Protein AF-A0A957PR82-F1 (afdb_monomer)

Solvent-accessible surface area (backbone atoms only — not comparable to full-atom values): 10606 Å² total; per-residue (Å²): 131,91,52,70,68,59,52,45,67,73,59,61,49,96,59,47,66,63,52,51,48,51,49,52,50,48,39,50,43,54,61,44,47,61,60,50,52,48,49,46,22,65,72,35,70,72,46,24,53,40,32,35,48,57,57,73,67,59,46,64,75,43,42,62,33,31,52,48,20,36,47,42,46,52,53,51,67,75,47,59,73,90,80,46,59,69,52,53,47,26,16,61,20,48,2,31,20,50,26,27,46,50,51,40,48,45,70,36,28,28,25,57,77,38,90,20,77,56,47,45,48,92,29,64,87,41,67,66,56,32,49,52,54,50,51,53,52,49,49,57,52,46,52,52,54,42,54,52,53,50,51,50,51,48,47,42,37,75,74,69,67,45,86,68,100,66,51,78,65,55,53,50,49,36,47,52,23,20,46,54,19,18,53,52,40,35,48,53,57,48,52,51,58,58,53,56,58,65,77,79,110

Radius of gyration: 19.18 Å; Cα contacts (8 Å, |Δi|>4): 196; chains: 1; bounding box: 58×36×55 Å

pLDDT: mean 76.63, std 15.42, range [40.66, 94.75]

Sequence (201 aa):
MFNPIEYLIQNISWYEPIYNIAWVLFMTYVLILPPLAVFAFQKIAWLRSLLPPRSWEQHRRTYPHLIGAAMVIFSFRLVPYWIFNDKILHFLGGGIAIALVYEYFILNLNIREGNGMISLRAFTENRFSYLVANLFLLMFFSSFFSVFSELYEFASKYLAGYQFDSSGFDTWMDIMANMAGAFLGYLLIWLRKYAIKKTQA

Foldseek 3Di:
DDDVVVVCVVPPDPCVVVVVVVLVVVLVCLLPVLVVVLVCCVPPPVSCQQFNFDDVVLLVVLSVLSVVLSVLLVVLVVPDCVVDPPLLCLQRNLQLSLLSSLVSCCSTRVQDPDPHPRHLVVVVVPLVSSLVSSLVVSLVSLVVVLVVVVVVVVCCCPVVVDDDPADVVNSVSSSVSSSNSNSVSNVVVSCVVVVVVVVVD

Structure (mmCIF, N/CA/C/O backbone):
data_AF-A0A957PR82-F1
#
_entry.id   AF-A0A957PR82-F1
#
loop_
_atom_site.group_PDB
_atom_site.id
_atom_site.type_symbol
_atom_site.label_atom_id
_atom_site.label_alt_id
_atom_site.label_comp_id
_atom_site.label_asym_id
_atom_site.label_entity_id
_atom_site.label_seq_id
_atom_site.pdbx_PDB_ins_code
_atom_site.Cartn_x
_atom_site.Cartn_y
_atom_site.Cartn_z
_atom_site.occupancy
_atom_site.B_iso_or_equiv
_atom_site.auth_seq_id
_atom_site.auth_comp_id
_atom_site.auth_asym_id
_atom_site.auth_atom_id
_atom_site.pdbx_PDB_model_num
ATOM 1 N N . MET A 1 1 ? 38.634 -16.466 -16.299 1.00 58.03 1 MET A N 1
ATOM 2 C CA . MET A 1 1 ? 37.736 -16.704 -15.146 1.00 58.03 1 MET A CA 1
ATOM 3 C C . MET A 1 1 ? 36.593 -15.714 -15.247 1.00 58.03 1 MET A C 1
ATOM 5 O O . MET A 1 1 ? 36.861 -14.555 -15.525 1.00 58.03 1 MET A O 1
ATOM 9 N N . PHE A 1 2 ? 35.347 -16.164 -15.099 1.00 63.66 2 PHE A N 1
ATOM 10 C CA . PHE A 1 2 ? 34.184 -15.275 -15.071 1.00 63.66 2 PHE A CA 1
ATOM 11 C C . PHE A 1 2 ? 34.238 -14.432 -13.793 1.00 63.66 2 PHE A C 1
ATOM 13 O O . PHE A 1 2 ? 34.281 -14.997 -12.701 1.00 63.66 2 PHE A O 1
ATOM 20 N N . ASN A 1 3 ? 34.290 -13.106 -13.930 1.00 75.50 3 ASN A N 1
ATOM 21 C CA . ASN A 1 3 ? 34.234 -12.176 -12.808 1.00 75.50 3 ASN A CA 1
ATOM 22 C C . ASN A 1 3 ? 32.785 -11.680 -12.664 1.00 75.50 3 ASN A C 1
ATOM 24 O O . ASN A 1 3 ? 32.371 -10.799 -13.417 1.00 75.50 3 ASN A O 1
ATOM 28 N N . PRO A 1 4 ? 31.993 -12.243 -11.736 1.00 52.03 4 PRO A N 1
ATOM 29 C CA . PRO A 1 4 ? 30.575 -11.917 -11.612 1.00 52.03 4 PRO A CA 1
ATOM 30 C C . PRO A 1 4 ? 30.323 -10.443 -11.271 1.00 52.03 4 PRO A C 1
ATOM 32 O O . PRO A 1 4 ? 29.297 -9.907 -11.675 1.00 52.03 4 PRO A O 1
ATOM 35 N N . ILE A 1 5 ? 31.253 -9.775 -10.576 1.00 58.31 5 ILE A N 1
ATOM 36 C CA . ILE A 1 5 ? 31.131 -8.353 -10.217 1.00 58.31 5 ILE A CA 1
ATOM 37 C C . ILE A 1 5 ? 31.328 -7.473 -11.450 1.00 58.31 5 ILE A C 1
ATOM 39 O O . ILE A 1 5 ? 30.558 -6.551 -11.688 1.00 58.31 5 ILE A O 1
ATOM 43 N N . GLU A 1 6 ? 32.335 -7.779 -12.260 1.00 65.62 6 GLU A N 1
ATOM 44 C CA . GLU A 1 6 ? 32.614 -7.050 -13.497 1.00 65.62 6 GLU A CA 1
ATOM 45 C C . GLU A 1 6 ? 31.542 -7.306 -14.560 1.00 65.62 6 GLU A C 1
ATOM 47 O O . GLU A 1 6 ? 31.106 -6.373 -15.226 1.00 65.62 6 GLU A O 1
ATOM 52 N N . TYR A 1 7 ? 31.032 -8.538 -14.648 1.00 58.88 7 TYR A N 1
ATOM 53 C CA . TYR A 1 7 ? 29.888 -8.868 -15.492 1.00 58.88 7 TYR A CA 1
ATOM 54 C C . TYR A 1 7 ? 28.620 -8.126 -15.051 1.00 58.88 7 TYR A C 1
ATOM 56 O O . TYR A 1 7 ? 27.916 -7.596 -15.905 1.00 58.88 7 TYR A O 1
ATOM 64 N N . LEU A 1 8 ? 28.347 -8.030 -13.743 1.00 52.88 8 LEU A N 1
ATOM 65 C CA . LEU A 1 8 ? 27.275 -7.182 -13.212 1.00 52.88 8 LEU A CA 1
ATOM 66 C C . LEU A 1 8 ? 27.491 -5.726 -13.638 1.00 52.88 8 LEU A C 1
ATOM 68 O O . LEU A 1 8 ? 26.638 -5.175 -14.312 1.00 52.88 8 LEU A O 1
ATOM 72 N N . ILE A 1 9 ? 28.648 -5.129 -13.352 1.00 58.06 9 ILE A N 1
ATOM 73 C CA . ILE A 1 9 ? 28.934 -3.720 -13.683 1.00 58.06 9 ILE A CA 1
ATOM 74 C C . ILE A 1 9 ? 28.801 -3.432 -15.188 1.00 58.06 9 ILE A C 1
ATOM 76 O O . ILE A 1 9 ? 28.297 -2.382 -15.567 1.00 58.06 9 ILE A O 1
ATOM 80 N N . GLN A 1 10 ? 29.223 -4.357 -16.053 1.00 57.91 10 GLN A N 1
ATOM 81 C CA . GLN A 1 10 ? 29.168 -4.185 -17.509 1.00 57.91 10 GLN A CA 1
ATOM 82 C C . GLN A 1 10 ? 27.781 -4.457 -18.115 1.00 57.91 10 GLN A C 1
ATOM 84 O O . GLN A 1 10 ? 27.505 -3.982 -19.216 1.00 57.91 10 GLN A O 1
ATOM 89 N N . ASN A 1 11 ? 26.920 -5.218 -17.429 1.00 52.34 11 ASN A N 1
ATOM 90 C CA . ASN A 1 11 ? 25.594 -5.608 -17.922 1.00 52.34 11 ASN A CA 1
ATOM 91 C C . ASN A 1 11 ? 24.437 -4.992 -17.132 1.00 52.34 11 ASN A C 1
ATOM 93 O O . ASN A 1 11 ? 23.283 -5.232 -17.498 1.00 52.34 11 ASN A O 1
ATOM 97 N N . ILE A 1 12 ? 24.685 -4.180 -16.094 1.00 53.25 12 ILE A N 1
ATOM 98 C CA . ILE A 1 12 ? 23.627 -3.295 -15.619 1.00 53.25 12 ILE A CA 1
ATOM 99 C C . ILE A 1 12 ? 23.411 -2.266 -16.742 1.00 53.25 12 ILE A C 1
ATOM 101 O O . ILE A 1 12 ? 24.244 -1.416 -17.035 1.00 53.25 12 ILE A O 1
ATOM 105 N N . SER A 1 13 ? 22.334 -2.492 -17.494 1.00 45.03 13 SER A N 1
ATOM 106 C CA . SER A 1 13 ? 22.055 -1.893 -18.800 1.00 45.03 13 SER A CA 1
ATOM 107 C C . SER A 1 13 ? 22.174 -0.367 -18.806 1.00 45.03 13 SER A C 1
ATOM 109 O O . SER A 1 13 ? 21.813 0.281 -17.836 1.00 45.03 13 SER A O 1
ATOM 111 N N . TRP A 1 14 ? 22.516 0.231 -19.946 1.00 42.56 14 TRP A N 1
ATOM 112 C CA . TRP A 1 14 ? 22.567 1.687 -20.166 1.00 42.56 14 TRP A CA 1
ATOM 113 C C . TRP A 1 14 ? 21.217 2.426 -19.952 1.00 42.56 14 TRP A C 1
ATOM 115 O O . TRP A 1 14 ? 21.159 3.650 -20.041 1.00 42.56 14 TRP A O 1
ATOM 125 N N . TYR A 1 15 ? 20.142 1.702 -19.611 1.00 44.19 15 TYR A N 1
ATOM 126 C CA . TYR A 1 15 ? 18.895 2.227 -19.037 1.00 44.19 15 TYR A CA 1
ATOM 127 C C . TYR A 1 15 ? 18.990 2.546 -17.528 1.00 44.19 15 TYR A C 1
ATOM 129 O O . TYR A 1 15 ? 18.046 3.101 -16.960 1.00 44.19 15 TYR A O 1
ATOM 137 N N . GLU A 1 16 ? 20.122 2.241 -16.881 1.00 50.41 16 GLU A N 1
ATOM 138 C CA . GLU A 1 16 ? 20.403 2.413 -15.452 1.00 50.41 16 GLU A CA 1
ATOM 139 C C . GLU A 1 16 ? 19.986 3.774 -14.895 1.00 50.41 16 GLU A C 1
ATOM 141 O O . GLU A 1 16 ? 19.273 3.788 -13.897 1.00 50.41 16 GLU A O 1
ATOM 146 N N . PRO A 1 17 ? 20.365 4.930 -15.475 1.00 52.50 17 PRO A N 1
ATOM 147 C CA . PRO A 1 17 ? 20.088 6.208 -14.827 1.00 52.50 17 PRO A CA 1
ATOM 148 C C . PRO A 1 17 ? 18.589 6.510 -14.774 1.00 52.50 17 PRO A C 1
ATOM 150 O O . PRO A 1 17 ? 18.083 6.917 -13.731 1.00 52.50 17 PRO A O 1
ATOM 153 N N . ILE A 1 18 ? 17.866 6.258 -15.870 1.00 54.31 18 ILE A N 1
ATOM 154 C CA . ILE A 1 18 ? 16.423 6.515 -15.972 1.00 54.31 18 ILE A CA 1
ATOM 155 C C . ILE A 1 18 ? 15.652 5.543 -15.078 1.00 54.31 18 ILE A C 1
ATOM 157 O O . ILE A 1 18 ? 14.783 5.978 -14.325 1.00 54.31 18 ILE A O 1
ATOM 161 N N . TYR A 1 19 ? 16.017 4.258 -15.079 1.00 54.69 19 TYR A N 1
ATOM 162 C CA . TYR A 1 19 ? 15.427 3.277 -14.167 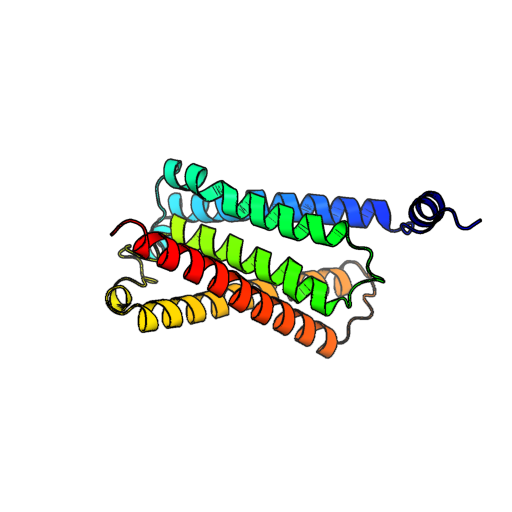1.00 54.69 19 TYR A CA 1
ATOM 163 C C . TYR A 1 19 ? 15.716 3.619 -12.702 1.00 54.69 19 TYR A C 1
ATOM 165 O O . TYR A 1 19 ? 14.825 3.549 -11.859 1.00 54.69 19 TYR A O 1
ATOM 173 N N . ASN A 1 20 ? 16.936 4.047 -12.377 1.00 62.91 20 ASN A N 1
ATOM 174 C CA . ASN A 1 20 ? 17.322 4.413 -11.017 1.00 62.91 20 ASN A CA 1
ATOM 175 C C . ASN A 1 20 ? 16.564 5.652 -10.532 1.00 62.91 20 ASN A C 1
ATOM 177 O O . ASN A 1 20 ? 16.113 5.671 -9.387 1.00 62.91 20 ASN A O 1
ATOM 181 N N . ILE A 1 21 ? 16.383 6.651 -11.399 1.00 63.78 21 ILE A N 1
ATOM 182 C CA . ILE A 1 21 ? 15.573 7.840 -11.119 1.00 63.78 21 ILE A CA 1
ATOM 183 C C . ILE A 1 21 ? 14.103 7.452 -10.949 1.00 63.78 21 ILE A C 1
ATOM 185 O O . ILE A 1 21 ? 13.498 7.848 -9.957 1.00 63.78 21 ILE A O 1
ATOM 189 N N . ALA A 1 22 ? 13.537 6.641 -11.846 1.00 62.75 22 ALA A N 1
ATOM 190 C CA . ALA A 1 22 ? 12.159 6.164 -11.741 1.00 62.75 22 ALA A CA 1
ATOM 191 C C . ALA A 1 22 ? 11.919 5.404 -10.427 1.00 62.75 22 ALA A C 1
ATOM 193 O O . ALA A 1 22 ? 10.925 5.650 -9.748 1.00 62.75 22 ALA A O 1
ATOM 194 N N . TRP A 1 23 ? 12.864 4.563 -9.999 1.00 66.88 23 TRP A N 1
ATOM 195 C CA . TRP A 1 23 ? 12.786 3.851 -8.722 1.00 66.88 23 TRP A CA 1
ATOM 196 C C . TRP A 1 23 ? 12.920 4.763 -7.505 1.00 66.88 23 TRP A C 1
ATOM 198 O O . TRP A 1 23 ? 12.197 4.576 -6.526 1.00 66.88 23 TRP A O 1
ATOM 208 N N . VAL A 1 24 ? 13.824 5.748 -7.540 1.00 69.56 24 VAL A N 1
ATOM 209 C CA . VAL A 1 24 ? 13.924 6.761 -6.478 1.00 69.56 24 VAL A CA 1
ATOM 210 C C . VAL A 1 24 ? 12.615 7.531 -6.379 1.00 69.56 24 VAL A C 1
ATOM 212 O O . VAL A 1 24 ? 12.062 7.629 -5.288 1.00 69.56 24 VAL A O 1
ATOM 215 N N . LEU A 1 25 ? 12.072 7.983 -7.510 1.00 71.38 25 LEU A N 1
ATOM 216 C CA . LEU A 1 25 ? 10.768 8.631 -7.565 1.00 71.38 25 LEU A CA 1
ATOM 217 C C . LEU A 1 25 ? 9.680 7.720 -6.997 1.00 71.38 25 LEU A C 1
ATOM 219 O O . LEU A 1 25 ? 8.899 8.175 -6.172 1.00 71.38 25 LEU A O 1
ATOM 223 N N . PHE A 1 26 ? 9.653 6.436 -7.355 1.00 70.56 26 PHE A N 1
ATOM 224 C CA . PHE A 1 26 ? 8.662 5.484 -6.855 1.00 70.56 26 PHE A CA 1
ATOM 225 C C . PHE A 1 26 ? 8.750 5.291 -5.333 1.00 70.56 26 PHE A C 1
ATOM 227 O O . PHE A 1 26 ? 7.735 5.357 -4.639 1.00 70.56 26 PHE A O 1
ATOM 234 N N . MET A 1 27 ? 9.959 5.138 -4.782 1.00 77.31 27 MET A N 1
ATOM 235 C CA . MET A 1 27 ? 10.175 5.084 -3.331 1.00 77.31 27 MET A CA 1
ATOM 236 C C . MET A 1 27 ? 9.734 6.382 -2.651 1.00 77.31 27 MET A C 1
ATOM 238 O O . MET A 1 27 ? 9.024 6.351 -1.646 1.00 77.31 27 MET A O 1
ATOM 242 N N . THR A 1 28 ? 10.105 7.530 -3.216 1.00 79.56 28 THR A N 1
ATOM 243 C CA . THR A 1 28 ? 9.676 8.846 -2.741 1.00 79.56 28 THR A CA 1
ATOM 244 C C . THR A 1 28 ? 8.151 8.966 -2.766 1.00 79.56 28 THR A C 1
ATOM 246 O O . THR A 1 28 ? 7.559 9.398 -1.779 1.00 79.56 28 THR A O 1
ATOM 249 N N . TYR A 1 29 ? 7.490 8.512 -3.831 1.00 81.69 29 TYR A N 1
ATOM 250 C CA . TYR A 1 29 ? 6.035 8.505 -3.943 1.00 81.69 29 TYR A CA 1
ATOM 251 C C . TYR A 1 29 ? 5.385 7.624 -2.874 1.00 81.69 29 TYR A C 1
ATOM 253 O O . TYR A 1 29 ? 4.469 8.085 -2.198 1.00 81.69 29 TYR A O 1
ATOM 261 N N . VAL A 1 30 ? 5.881 6.406 -2.645 1.00 84.38 30 VAL A N 1
ATOM 262 C CA . VAL A 1 30 ? 5.362 5.505 -1.597 1.00 84.38 30 VAL A CA 1
ATOM 263 C C . VAL A 1 30 ? 5.527 6.097 -0.194 1.00 84.38 30 VAL A C 1
ATOM 265 O O . VAL A 1 30 ? 4.671 5.901 0.668 1.00 84.38 30 VAL A O 1
ATOM 268 N N . LEU A 1 31 ? 6.592 6.863 0.043 1.00 90.00 31 LEU A N 1
ATOM 269 C CA . LEU A 1 31 ? 6.858 7.497 1.335 1.00 90.00 31 LEU A CA 1
ATOM 270 C C . LEU A 1 31 ? 6.094 8.813 1.548 1.00 90.00 31 LEU A C 1
ATOM 272 O O . LEU A 1 31 ? 5.857 9.191 2.699 1.00 90.00 31 LEU A O 1
ATOM 276 N N . ILE A 1 32 ? 5.716 9.517 0.477 1.00 89.62 32 ILE A N 1
ATOM 277 C CA . ILE A 1 32 ? 5.139 10.870 0.542 1.00 89.62 32 ILE A CA 1
ATOM 278 C C . ILE A 1 32 ? 3.640 10.890 0.226 1.00 89.62 32 ILE A C 1
ATOM 280 O O . ILE A 1 32 ? 2.887 11.575 0.923 1.00 89.62 32 ILE A O 1
ATOM 284 N N . LEU A 1 33 ? 3.172 10.142 -0.778 1.00 89.19 33 LEU A N 1
ATOM 285 C CA . LEU A 1 33 ? 1.767 10.186 -1.198 1.00 89.19 33 LEU A CA 1
ATOM 286 C C . LEU A 1 33 ? 0.801 9.691 -0.123 1.00 89.19 33 LEU A C 1
ATOM 288 O O . LEU A 1 33 ? -0.186 10.389 0.109 1.00 89.19 33 LEU A O 1
ATOM 292 N N . PRO A 1 34 ? 1.031 8.562 0.578 1.00 91.50 34 PRO A N 1
ATOM 293 C CA . PRO A 1 34 ? 0.086 8.122 1.598 1.00 91.50 34 PRO A CA 1
ATOM 294 C C . PRO A 1 34 ? -0.072 9.133 2.749 1.00 91.50 34 PRO A C 1
ATOM 296 O O . PRO A 1 34 ? -1.212 9.444 3.100 1.00 91.50 34 PRO A O 1
ATOM 299 N N . PRO A 1 35 ? 1.002 9.738 3.301 1.00 92.62 35 PRO A N 1
ATOM 300 C CA . PRO A 1 35 ? 0.867 10.838 4.253 1.00 92.62 35 PRO A CA 1
ATOM 301 C C . PRO A 1 35 ? 0.136 12.058 3.687 1.00 92.62 35 PRO A C 1
ATOM 303 O O . PRO A 1 35 ? -0.715 12.615 4.379 1.00 92.62 35 PRO A O 1
ATOM 306 N N . LEU A 1 36 ? 0.426 12.470 2.446 1.00 92.31 36 LEU A N 1
ATOM 307 C CA . LEU A 1 36 ? -0.272 13.589 1.801 1.00 92.31 36 LEU A CA 1
ATOM 308 C C . LEU A 1 36 ? -1.763 13.305 1.627 1.00 92.31 36 LEU A C 1
ATOM 310 O O . LEU A 1 36 ? -2.587 14.179 1.895 1.00 92.31 36 LEU A O 1
ATOM 314 N N . ALA A 1 37 ? -2.116 12.081 1.237 1.00 91.06 37 ALA A N 1
ATOM 315 C CA . ALA A 1 37 ? -3.500 11.653 1.138 1.00 91.06 37 ALA A CA 1
ATOM 316 C C . ALA A 1 37 ? -4.185 11.805 2.497 1.00 91.06 37 ALA A C 1
ATOM 318 O O . ALA A 1 37 ? -5.213 12.471 2.588 1.00 91.06 37 ALA A O 1
ATOM 319 N N . VAL A 1 38 ? -3.595 11.300 3.585 1.00 92.06 38 VAL A N 1
ATOM 320 C CA . VAL A 1 38 ? -4.239 11.457 4.894 1.00 92.06 38 VAL A CA 1
ATOM 321 C C . VAL A 1 38 ? -4.261 12.909 5.379 1.00 92.06 38 VAL A C 1
ATOM 323 O O . VAL A 1 38 ? -5.239 13.334 5.994 1.00 92.06 38 VAL A O 1
ATOM 326 N N . PHE A 1 39 ? -3.255 13.715 5.045 1.00 93.06 39 PHE A N 1
ATOM 327 C CA . PHE A 1 39 ? -3.311 15.156 5.275 1.00 93.06 39 PHE A CA 1
ATOM 328 C C . PHE A 1 39 ? -4.494 15.808 4.536 1.00 93.06 39 PHE A C 1
ATOM 330 O O . PHE A 1 39 ? -5.192 16.642 5.113 1.00 93.06 39 PHE A O 1
ATOM 337 N N . ALA A 1 40 ? -4.791 15.389 3.302 1.00 92.69 40 ALA A N 1
ATOM 338 C CA . ALA A 1 40 ? -5.975 15.842 2.576 1.00 92.69 40 ALA A CA 1
ATOM 339 C C . ALA A 1 40 ? -7.272 15.448 3.307 1.00 92.69 40 ALA A C 1
ATOM 341 O O . ALA A 1 40 ? -8.124 16.309 3.528 1.00 92.69 40 ALA A O 1
ATOM 342 N N . PHE A 1 41 ? -7.384 14.205 3.797 1.00 92.38 41 PHE A N 1
ATOM 343 C CA . PHE A 1 41 ? -8.499 13.773 4.661 1.00 92.38 41 PHE A CA 1
ATOM 344 C C . PHE A 1 41 ? -8.600 14.596 5.956 1.00 92.38 41 PHE A C 1
ATOM 346 O O . PHE A 1 41 ? -9.695 14.839 6.463 1.00 92.38 41 PHE A O 1
ATOM 353 N N . GLN A 1 42 ? -7.476 15.076 6.496 1.00 90.94 42 GLN A N 1
ATOM 354 C CA . GLN A 1 42 ? -7.481 15.972 7.652 1.00 90.94 42 GLN A CA 1
ATOM 355 C C . GLN A 1 42 ? -7.961 17.374 7.299 1.00 90.94 42 GLN A C 1
ATOM 357 O O . GLN A 1 42 ? -8.653 17.976 8.112 1.00 90.94 42 GLN A O 1
ATOM 362 N N . LYS A 1 43 ? -7.612 17.934 6.143 1.00 93.31 43 LYS A N 1
ATOM 363 C CA . LYS A 1 43 ? -7.934 19.335 5.817 1.00 93.31 43 LYS A CA 1
ATOM 364 C C . LYS A 1 43 ? -9.293 19.521 5.157 1.00 93.31 43 LYS A C 1
ATOM 366 O O . LYS A 1 43 ? -9.909 20.567 5.339 1.00 93.31 43 LYS A O 1
ATOM 371 N N . ILE A 1 44 ? -9.775 18.517 4.441 1.00 94.62 44 ILE A N 1
ATOM 372 C CA . ILE A 1 44 ? -10.970 18.621 3.612 1.00 94.62 44 ILE A CA 1
ATOM 373 C C . ILE A 1 44 ? -12.154 17.981 4.345 1.00 94.62 44 ILE A C 1
ATOM 375 O O . ILE A 1 44 ? -12.170 16.779 4.598 1.00 94.62 44 ILE A O 1
ATOM 379 N N . ALA A 1 45 ? -13.162 18.789 4.688 1.00 89.94 45 ALA A N 1
ATOM 380 C CA . ALA A 1 45 ? -14.269 18.372 5.554 1.00 89.94 45 ALA A CA 1
ATOM 381 C C . ALA A 1 45 ? -15.081 17.185 5.003 1.00 89.94 45 ALA A C 1
ATOM 383 O O . ALA A 1 45 ? -15.404 16.272 5.760 1.00 89.94 45 ALA A O 1
ATOM 384 N N . TRP A 1 46 ? -15.367 17.164 3.697 1.00 92.06 46 TRP A N 1
ATOM 385 C CA . TRP A 1 46 ? -16.116 16.067 3.071 1.00 92.06 46 TRP A CA 1
ATOM 386 C C . TRP A 1 46 ? -15.302 14.766 2.994 1.00 92.06 46 TRP A C 1
ATOM 388 O O . TRP A 1 46 ? -15.849 13.685 3.163 1.00 92.06 46 TRP A O 1
ATOM 398 N N . LEU A 1 47 ? -13.980 14.844 2.808 1.00 90.06 47 LEU A N 1
ATOM 399 C CA . LEU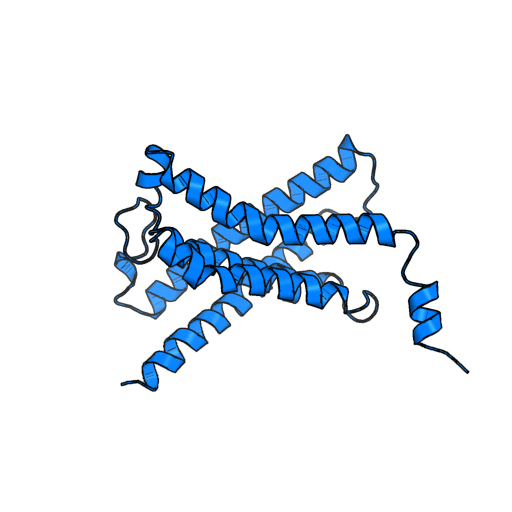 A 1 47 ? -13.120 13.660 2.892 1.00 90.06 47 LEU A CA 1
ATOM 400 C C . LEU A 1 47 ? -13.100 13.118 4.323 1.00 90.06 47 LEU A C 1
ATOM 402 O O . LEU A 1 47 ? -13.231 11.915 4.540 1.00 90.06 47 LEU A O 1
ATOM 406 N N . ARG A 1 48 ? -13.015 14.015 5.310 1.00 89.06 48 ARG A N 1
ATOM 407 C CA . ARG A 1 48 ? -13.033 13.661 6.732 1.00 89.06 48 ARG A CA 1
ATOM 408 C C . ARG A 1 48 ? -14.308 12.918 7.146 1.00 89.06 48 ARG A C 1
ATOM 410 O O . ARG A 1 48 ? -14.233 12.055 8.016 1.00 89.06 48 ARG A O 1
ATOM 417 N N . SER A 1 49 ? -15.463 13.246 6.560 1.00 88.19 49 SER A N 1
ATOM 418 C CA . SER A 1 49 ? -16.720 12.539 6.843 1.00 88.19 49 SER A CA 1
ATOM 419 C C . SER A 1 49 ? -16.784 11.156 6.189 1.00 88.19 49 SER A C 1
ATOM 421 O O . SER A 1 49 ? -17.396 10.248 6.749 1.00 88.19 49 SER A O 1
ATOM 423 N N . LEU A 1 50 ? -16.121 10.960 5.045 1.00 88.75 50 LEU A N 1
ATOM 424 C CA . LEU A 1 50 ? -15.998 9.642 4.417 1.00 88.75 50 LEU A CA 1
ATOM 425 C C . LEU A 1 50 ? -15.098 8.716 5.238 1.00 88.75 50 LEU A C 1
ATOM 427 O O . LEU A 1 50 ? -15.487 7.590 5.553 1.00 88.75 50 LEU A O 1
ATOM 431 N N . LEU A 1 51 ? -13.908 9.204 5.590 1.00 90.31 51 LEU A N 1
ATOM 432 C CA . LEU A 1 51 ? -12.866 8.450 6.278 1.00 90.31 51 LEU A CA 1
ATOM 433 C C . LEU A 1 51 ? -12.163 9.350 7.307 1.00 90.31 51 LEU A C 1
ATOM 435 O O . LEU A 1 51 ? -11.257 10.110 6.950 1.00 90.31 51 LEU A O 1
ATOM 439 N N . PRO A 1 52 ? -12.570 9.298 8.586 1.00 90.12 52 PRO A N 1
ATOM 440 C CA . PRO A 1 52 ? -12.017 10.170 9.609 1.00 90.12 52 PRO A CA 1
ATOM 441 C C . PRO A 1 52 ? -10.550 9.809 9.895 1.00 90.12 52 PRO A C 1
ATOM 443 O O . PRO A 1 52 ? -10.263 8.703 10.357 1.00 90.12 52 PRO A O 1
ATOM 446 N N . PRO A 1 53 ? -9.602 10.731 9.673 1.00 93.00 53 PRO A N 1
ATOM 447 C CA . PRO A 1 53 ? -8.191 10.484 9.909 1.00 93.00 53 PRO A CA 1
ATOM 448 C C . PRO A 1 53 ? -7.862 10.500 11.406 1.00 93.00 53 PRO A C 1
ATOM 450 O O . PRO A 1 53 ? -8.493 11.200 12.201 1.00 93.00 53 PRO A O 1
ATOM 453 N N . ARG A 1 54 ? -6.826 9.756 11.793 1.00 91.94 54 ARG A N 1
ATOM 454 C CA . ARG A 1 54 ? -6.233 9.795 13.132 1.00 91.94 54 ARG A CA 1
ATOM 455 C C . ARG A 1 54 ? -5.237 10.953 13.261 1.00 91.94 54 ARG A C 1
ATOM 457 O O . ARG A 1 54 ? -4.925 11.664 12.304 1.00 91.94 54 ARG A O 1
ATOM 464 N N . SER A 1 55 ? -4.770 11.174 14.490 1.00 90.75 55 SER A N 1
ATOM 465 C CA . SER A 1 55 ? -3.812 12.231 14.816 1.00 90.75 55 SER A CA 1
ATOM 466 C C . SER A 1 55 ? -2.464 12.011 14.128 1.00 90.75 55 SER A C 1
ATOM 468 O O . SER A 1 55 ? -2.052 10.880 13.872 1.00 90.75 55 SER A O 1
ATOM 470 N N . TRP A 1 56 ? -1.722 13.096 13.892 1.00 88.75 56 TRP A N 1
ATOM 471 C CA . TRP A 1 56 ? -0.387 13.032 13.278 1.00 88.75 56 TRP A CA 1
ATOM 472 C C . TRP A 1 56 ? 0.638 12.234 14.099 1.00 88.75 56 TRP A C 1
ATOM 474 O O . TRP A 1 56 ? 1.631 11.735 13.573 1.00 88.75 56 TRP A O 1
ATOM 484 N N . GLU A 1 57 ? 0.386 12.050 15.393 1.00 91.00 57 GLU A N 1
ATOM 485 C CA . GLU A 1 57 ? 1.174 11.146 16.224 1.00 91.00 57 GLU A CA 1
ATOM 486 C C . GLU A 1 57 ? 1.003 9.682 15.790 1.00 91.00 57 GLU A C 1
ATOM 488 O O . GLU A 1 57 ? 1.989 8.959 15.634 1.00 91.00 57 GLU A O 1
ATOM 493 N N . GLN A 1 58 ? -0.234 9.258 15.509 1.00 89.38 58 GLN A N 1
ATOM 494 C CA . GLN A 1 58 ? -0.515 7.921 14.985 1.00 89.38 58 GLN A CA 1
ATOM 495 C C . GLN A 1 58 ? 0.138 7.708 13.614 1.00 89.38 58 GLN A C 1
ATOM 497 O O . GLN A 1 58 ? 0.676 6.630 13.347 1.00 89.38 58 GLN A O 1
ATOM 502 N N . HIS A 1 59 ? 0.175 8.750 12.781 1.00 88.44 59 HIS A N 1
ATOM 503 C CA . HIS A 1 59 ? 0.884 8.723 11.502 1.00 88.44 59 HIS A CA 1
ATOM 504 C 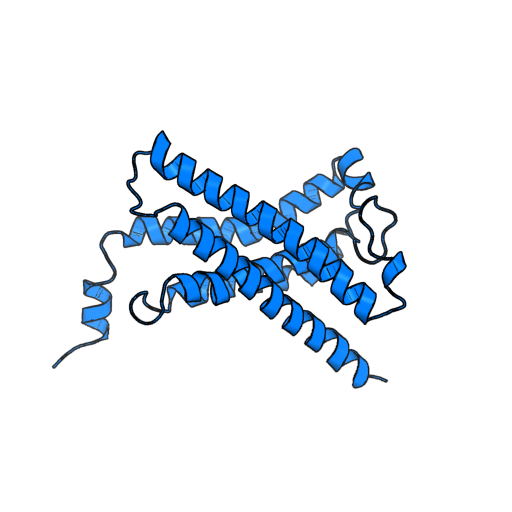C . HIS A 1 59 ? 2.359 8.387 11.661 1.00 88.44 59 HIS A C 1
ATOM 506 O O . HIS A 1 59 ? 2.865 7.503 10.973 1.00 88.44 59 HIS A O 1
ATOM 512 N N . ARG A 1 60 ? 3.049 9.042 12.598 1.00 90.31 60 ARG A N 1
ATOM 513 C CA . ARG A 1 60 ? 4.469 8.769 12.865 1.00 90.31 60 ARG A CA 1
ATOM 514 C C . ARG A 1 60 ? 4.688 7.339 13.354 1.00 90.31 60 ARG A C 1
ATOM 516 O O . ARG A 1 60 ? 5.606 6.675 12.887 1.00 90.31 60 ARG A O 1
ATOM 523 N N . ARG A 1 61 ? 3.815 6.838 14.236 1.00 93.25 61 ARG A N 1
ATOM 524 C CA . ARG A 1 61 ? 3.894 5.464 14.773 1.00 93.25 61 ARG A CA 1
ATOM 525 C C . ARG A 1 61 ? 3.687 4.388 13.706 1.00 93.25 61 ARG A C 1
ATOM 527 O O . ARG A 1 61 ? 4.210 3.287 13.831 1.00 93.25 61 ARG A O 1
ATOM 534 N N . THR A 1 62 ? 2.915 4.693 12.670 1.00 93.44 62 THR A N 1
ATOM 535 C CA . THR A 1 62 ? 2.560 3.746 11.601 1.00 93.44 62 THR A CA 1
ATOM 536 C C . THR A 1 62 ? 3.400 3.919 10.337 1.00 93.44 62 THR A C 1
ATOM 538 O O . THR A 1 62 ? 3.417 3.009 9.509 1.00 93.44 62 THR A O 1
ATOM 541 N N . TYR A 1 63 ? 4.164 5.009 10.226 1.00 93.06 63 TYR A N 1
ATOM 542 C CA . TYR A 1 63 ? 5.104 5.290 9.138 1.00 93.06 63 TYR A CA 1
ATOM 543 C C . TYR A 1 63 ? 6.077 4.142 8.799 1.00 93.06 63 TYR A C 1
ATOM 545 O O . TYR A 1 63 ? 6.351 3.954 7.613 1.00 93.06 63 TYR A O 1
ATOM 553 N N . PRO A 1 64 ? 6.542 3.306 9.755 1.00 94.75 64 PRO A N 1
ATOM 554 C CA . PRO A 1 64 ? 7.364 2.139 9.431 1.00 94.75 64 PRO A CA 1
ATOM 555 C C . PRO A 1 64 ? 6.745 1.170 8.413 1.00 94.75 64 PRO A C 1
ATOM 557 O O . PRO A 1 64 ? 7.491 0.474 7.734 1.00 94.75 64 PRO A O 1
ATOM 560 N N . HIS A 1 65 ? 5.416 1.137 8.248 1.00 93.12 65 HIS A N 1
ATOM 561 C CA . HIS A 1 65 ? 4.778 0.346 7.185 1.00 93.12 65 HIS A CA 1
ATOM 562 C C . HIS A 1 65 ? 5.139 0.876 5.791 1.00 93.12 65 HIS A C 1
ATOM 564 O O . HIS A 1 65 ? 5.396 0.084 4.891 1.00 93.12 65 HIS A O 1
ATOM 570 N N . LEU A 1 66 ? 5.225 2.200 5.620 1.00 94.12 66 LEU A N 1
ATOM 571 C CA . LEU A 1 66 ? 5.626 2.828 4.358 1.00 94.12 66 LEU A CA 1
ATOM 572 C C . LEU A 1 66 ? 7.117 2.639 4.086 1.00 94.12 66 LEU A C 1
ATOM 574 O O . LEU A 1 66 ? 7.503 2.365 2.954 1.00 94.12 66 LEU A O 1
ATOM 578 N N . ILE A 1 67 ? 7.947 2.716 5.132 1.00 92.88 67 ILE A N 1
ATOM 579 C CA . ILE A 1 67 ? 9.371 2.375 5.023 1.00 92.88 67 ILE A CA 1
ATOM 580 C C . ILE A 1 67 ? 9.520 0.905 4.614 1.00 92.88 67 ILE A C 1
ATOM 582 O O . ILE A 1 67 ? 10.289 0.598 3.710 1.00 92.88 67 ILE A O 1
ATOM 586 N N . GLY A 1 68 ? 8.753 0.001 5.230 1.00 90.44 68 GLY A N 1
ATOM 587 C CA . GLY A 1 68 ? 8.710 -1.408 4.849 1.00 90.44 68 GLY A CA 1
ATOM 588 C C . GLY A 1 68 ? 8.296 -1.602 3.392 1.00 90.44 68 GLY A C 1
ATOM 589 O O . GLY A 1 68 ? 8.961 -2.341 2.677 1.00 90.44 68 GLY A O 1
ATOM 590 N N . ALA A 1 69 ? 7.260 -0.898 2.927 1.00 90.19 69 ALA A N 1
ATOM 591 C CA . ALA A 1 69 ? 6.826 -0.950 1.533 1.00 90.19 69 ALA A CA 1
ATOM 592 C C . ALA A 1 69 ? 7.941 -0.491 0.581 1.00 90.19 69 ALA A C 1
ATOM 594 O O . ALA A 1 69 ? 8.261 -1.196 -0.372 1.00 90.19 69 ALA A O 1
ATOM 595 N N . ALA A 1 70 ? 8.588 0.640 0.880 1.00 87.31 70 ALA A N 1
ATOM 596 C CA . ALA A 1 70 ? 9.712 1.150 0.099 1.00 87.31 70 ALA A CA 1
ATOM 597 C C . ALA A 1 70 ? 10.913 0.187 0.103 1.00 87.31 70 ALA A C 1
ATOM 599 O O . ALA A 1 70 ? 11.532 -0.015 -0.936 1.00 87.31 70 ALA A O 1
ATOM 600 N N . MET A 1 71 ? 11.219 -0.448 1.240 1.00 85.88 71 MET A N 1
ATOM 601 C CA . MET A 1 71 ? 12.286 -1.448 1.338 1.00 85.88 71 MET A CA 1
ATOM 602 C C . MET A 1 71 ? 11.971 -2.718 0.551 1.00 85.88 71 MET A C 1
ATOM 604 O O . MET A 1 71 ? 12.861 -3.242 -0.108 1.00 85.88 71 MET A O 1
ATOM 608 N N . VAL A 1 72 ? 10.728 -3.204 0.596 1.00 84.19 72 VAL A N 1
ATOM 609 C CA . VAL A 1 72 ? 10.278 -4.351 -0.205 1.00 84.19 72 VAL A CA 1
ATOM 610 C C . VAL A 1 72 ? 10.494 -4.037 -1.682 1.00 84.19 72 VAL A C 1
ATOM 612 O O . VAL A 1 72 ? 11.244 -4.744 -2.345 1.00 84.19 72 VAL A O 1
ATOM 615 N N . ILE A 1 73 ? 9.958 -2.913 -2.156 1.00 77.25 73 ILE A N 1
ATOM 616 C CA . ILE A 1 73 ? 10.152 -2.408 -3.522 1.00 77.25 73 ILE A CA 1
ATOM 617 C C . ILE A 1 73 ? 11.645 -2.343 -3.882 1.00 77.25 73 ILE A C 1
ATOM 619 O O . ILE A 1 73 ? 12.066 -2.885 -4.902 1.00 77.25 73 ILE A O 1
ATOM 623 N N . PHE A 1 74 ? 12.465 -1.735 -3.024 1.00 74.94 74 PHE A N 1
ATOM 624 C CA . PHE A 1 74 ? 13.901 -1.601 -3.255 1.00 74.94 74 PHE A CA 1
ATOM 625 C C . PHE A 1 74 ? 14.633 -2.94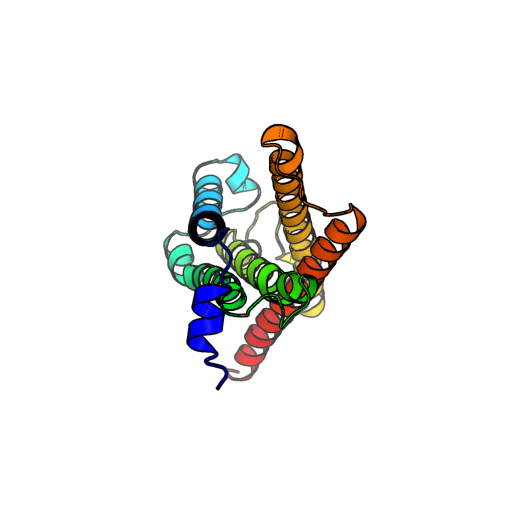8 -3.287 1.00 74.94 74 PHE A C 1
ATOM 627 O O . PHE A 1 74 ? 15.521 -3.149 -4.110 1.00 74.94 74 PHE A O 1
ATOM 634 N N . SER A 1 75 ? 14.267 -3.891 -2.420 1.00 72.62 75 SER A N 1
ATOM 635 C CA . SER A 1 75 ? 14.921 -5.199 -2.343 1.00 72.62 75 SER A CA 1
ATOM 636 C C . SER A 1 75 ? 14.774 -5.996 -3.638 1.00 72.62 75 SER A C 1
ATOM 638 O O . SER A 1 75 ? 15.714 -6.676 -4.038 1.00 72.62 75 SER A O 1
ATOM 640 N N . PHE A 1 76 ? 13.661 -5.829 -4.356 1.00 67.50 76 PHE A N 1
ATOM 641 C CA . PHE A 1 76 ? 13.444 -6.475 -5.649 1.00 67.50 76 PHE A CA 1
ATOM 642 C C . PHE A 1 76 ? 14.255 -5.861 -6.792 1.00 67.50 76 PHE A C 1
ATOM 644 O O . PHE A 1 76 ? 14.529 -6.556 -7.761 1.00 67.50 76 PHE A O 1
ATOM 651 N N . ARG A 1 77 ? 14.754 -4.626 -6.649 1.00 62.72 77 ARG A N 1
ATOM 652 C CA . ARG A 1 77 ? 15.761 -4.067 -7.569 1.00 62.72 77 ARG A CA 1
ATOM 653 C C . ARG A 1 77 ? 17.118 -4.758 -7.431 1.00 62.72 77 ARG A C 1
ATOM 655 O O . ARG A 1 77 ? 17.865 -4.837 -8.401 1.00 62.72 77 ARG A O 1
ATOM 662 N N . LEU A 1 78 ? 17.460 -5.217 -6.226 1.00 63.31 78 LEU A N 1
ATOM 663 C CA . LEU A 1 78 ? 18.726 -5.912 -5.982 1.00 63.31 78 LEU A CA 1
ATOM 664 C C . LEU A 1 78 ? 18.719 -7.333 -6.542 1.00 63.31 78 LEU A C 1
ATOM 666 O O . LEU A 1 78 ? 19.780 -7.947 -6.654 1.00 63.31 78 LEU A O 1
ATOM 670 N N . VAL A 1 79 ? 17.541 -7.852 -6.892 1.00 61.44 79 VAL A N 1
ATOM 671 C CA . VAL A 1 79 ? 17.428 -9.152 -7.525 1.00 61.44 79 VAL A CA 1
ATOM 672 C C . VAL A 1 79 ? 17.463 -8.962 -9.036 1.00 61.44 79 VAL A C 1
ATOM 674 O O . VAL A 1 79 ? 16.570 -8.330 -9.596 1.00 61.44 79 VAL A O 1
ATOM 677 N N . PRO A 1 80 ? 18.492 -9.468 -9.727 1.00 55.19 80 PRO A N 1
ATOM 678 C CA . PRO A 1 80 ? 18.601 -9.226 -11.151 1.00 55.19 80 PRO A CA 1
ATOM 679 C C . PRO A 1 80 ? 17.466 -9.944 -11.908 1.00 55.19 80 PRO A C 1
ATOM 681 O O . PRO A 1 80 ? 17.148 -11.100 -11.622 1.00 55.19 80 PRO A O 1
ATOM 684 N N . TYR A 1 81 ? 16.874 -9.250 -12.886 1.00 53.38 81 TYR A N 1
ATOM 685 C CA . TYR A 1 81 ? 15.654 -9.639 -13.623 1.00 53.38 81 TYR A CA 1
ATOM 686 C C . TYR A 1 81 ? 15.714 -11.016 -14.312 1.00 53.38 81 TYR A C 1
ATOM 688 O O . TYR A 1 81 ? 14.687 -11.619 -14.580 1.00 53.38 81 TYR A O 1
ATOM 696 N N . TRP A 1 82 ? 16.902 -11.556 -14.575 1.00 52.44 82 TRP A N 1
ATOM 697 C CA . TRP A 1 82 ? 17.086 -12.919 -15.095 1.00 52.44 82 TRP A CA 1
ATOM 698 C C . TRP A 1 82 ? 16.881 -14.049 -14.065 1.00 52.44 82 TRP A C 1
ATOM 700 O O . TRP A 1 82 ? 16.747 -15.203 -14.462 1.00 52.44 82 TRP A O 1
ATOM 710 N N . ILE A 1 83 ? 16.863 -13.752 -12.756 1.00 53.81 83 ILE A N 1
ATOM 711 C CA . ILE A 1 83 ? 16.674 -14.760 -11.692 1.00 53.81 83 ILE A CA 1
ATOM 712 C C . ILE A 1 83 ? 15.184 -14.980 -11.398 1.00 53.81 83 ILE A C 1
ATOM 714 O O . ILE A 1 83 ? 14.793 -16.089 -11.035 1.00 53.81 83 ILE A O 1
ATOM 718 N N . PHE A 1 84 ? 14.341 -13.959 -11.576 1.00 55.91 84 PHE A N 1
ATOM 719 C CA . PHE A 1 84 ? 12.902 -14.057 -11.341 1.00 55.91 84 PHE A CA 1
ATOM 720 C C . PHE A 1 84 ? 12.104 -13.605 -12.551 1.00 55.91 84 PHE A C 1
ATOM 722 O O . PHE A 1 84 ? 12.372 -12.563 -13.133 1.00 55.91 84 PHE A O 1
ATOM 729 N N . ASN A 1 85 ? 11.066 -14.376 -12.873 1.00 67.50 85 ASN A N 1
ATOM 730 C CA . ASN A 1 85 ? 10.027 -13.944 -13.794 1.00 67.50 85 ASN A CA 1
ATOM 731 C C . ASN A 1 85 ? 9.431 -12.615 -13.293 1.00 67.50 85 ASN A C 1
ATOM 733 O O . ASN A 1 85 ? 9.146 -12.480 -12.102 1.00 67.50 85 ASN A O 1
ATOM 737 N N . ASP A 1 86 ? 9.227 -11.667 -14.202 1.00 68.12 86 ASP A N 1
ATOM 738 C CA . ASP A 1 86 ? 8.615 -10.358 -13.961 1.00 68.12 86 ASP A CA 1
ATOM 739 C C . ASP A 1 86 ? 7.322 -10.445 -13.122 1.00 68.12 86 ASP A C 1
ATOM 741 O O . ASP A 1 86 ? 7.123 -9.710 -12.153 1.00 68.12 86 ASP A O 1
ATOM 745 N N . LYS A 1 87 ? 6.512 -11.487 -13.343 1.00 72.81 87 LYS A N 1
ATOM 746 C CA . LYS A 1 87 ? 5.281 -11.724 -12.568 1.00 72.81 87 LYS A CA 1
ATOM 747 C C . LYS A 1 87 ? 5.546 -12.049 -11.095 1.00 72.81 87 LYS A C 1
ATOM 749 O O . LYS A 1 87 ? 4.738 -11.725 -10.226 1.00 72.81 87 LYS A O 1
ATOM 754 N N . ILE A 1 88 ? 6.688 -12.659 -10.777 1.00 70.50 88 ILE A N 1
ATOM 755 C CA . ILE A 1 88 ? 7.110 -12.914 -9.392 1.00 70.50 88 ILE A CA 1
ATOM 756 C C . ILE A 1 88 ? 7.544 -11.607 -8.716 1.00 70.50 88 ILE A C 1
ATOM 758 O O . ILE A 1 88 ? 7.292 -11.439 -7.522 1.00 70.50 88 ILE A O 1
ATOM 762 N N . LEU A 1 89 ? 8.132 -10.665 -9.460 1.00 72.75 89 LEU A N 1
ATOM 763 C CA . LEU A 1 89 ? 8.469 -9.332 -8.947 1.00 72.75 89 LEU A CA 1
ATOM 764 C C . LEU A 1 89 ? 7.203 -8.527 -8.632 1.00 72.75 89 LEU A C 1
ATOM 766 O O . LEU A 1 89 ? 7.113 -7.927 -7.560 1.00 72.75 89 LEU A O 1
ATOM 770 N N . HIS A 1 90 ? 6.189 -8.585 -9.495 1.00 72.94 90 HIS A N 1
ATOM 771 C CA . HIS A 1 90 ? 4.877 -8.002 -9.210 1.00 72.94 90 HIS A CA 1
ATOM 772 C C . HIS A 1 90 ? 4.201 -8.666 -8.002 1.00 72.94 90 HIS A C 1
ATOM 774 O O . HIS A 1 90 ? 3.749 -7.984 -7.082 1.00 72.94 90 HIS A O 1
ATOM 780 N N . PHE A 1 91 ? 4.216 -9.997 -7.923 1.00 75.56 91 PHE A N 1
ATOM 781 C CA . PHE A 1 91 ? 3.645 -10.723 -6.790 1.00 75.56 91 PHE A CA 1
ATOM 782 C C . PHE A 1 91 ? 4.339 -10.398 -5.457 1.00 75.56 91 PHE A C 1
ATOM 784 O O . PHE A 1 91 ? 3.691 -9.990 -4.492 1.00 75.56 91 PHE A O 1
ATOM 791 N N . LEU A 1 92 ? 5.658 -10.566 -5.374 1.00 76.94 92 LEU A N 1
ATOM 792 C CA . LEU A 1 92 ? 6.382 -10.415 -4.112 1.00 76.94 92 LEU A CA 1
ATOM 793 C C . LEU A 1 92 ? 6.693 -8.952 -3.784 1.00 76.94 92 LEU A C 1
ATOM 795 O O . LEU A 1 92 ? 6.584 -8.550 -2.630 1.00 76.94 92 LEU A O 1
ATOM 799 N N . GLY A 1 93 ? 7.084 -8.152 -4.772 1.00 76.62 93 GLY A N 1
ATOM 800 C CA . GLY A 1 93 ? 7.453 -6.754 -4.577 1.00 76.62 93 GLY A CA 1
ATOM 801 C C . GLY A 1 93 ? 6.242 -5.841 -4.538 1.00 76.62 93 GLY A C 1
ATOM 802 O O . GLY A 1 93 ? 5.957 -5.226 -3.507 1.00 76.62 93 GLY A O 1
ATOM 803 N N . GLY A 1 94 ? 5.513 -5.779 -5.650 1.00 78.88 94 GLY A N 1
ATOM 804 C CA . GLY A 1 94 ? 4.344 -4.913 -5.788 1.00 78.88 94 GLY A CA 1
ATOM 805 C C . GLY A 1 94 ? 3.236 -5.279 -4.803 1.00 78.88 94 GLY A C 1
ATOM 806 O O . GLY A 1 94 ? 2.792 -4.436 -4.022 1.00 78.88 94 GLY A O 1
ATOM 807 N N . GLY A 1 95 ? 2.854 -6.555 -4.755 1.00 84.81 95 GLY A N 1
ATOM 808 C CA . GLY A 1 95 ? 1.786 -7.040 -3.885 1.00 84.81 95 GLY A CA 1
ATOM 809 C C . GLY A 1 95 ? 2.041 -6.801 -2.394 1.00 84.81 95 GLY A C 1
ATOM 810 O O . GLY A 1 95 ? 1.204 -6.213 -1.704 1.00 84.81 95 GLY A O 1
ATOM 811 N N . ILE A 1 96 ? 3.211 -7.183 -1.869 1.00 86.19 96 ILE A N 1
ATOM 812 C CA . ILE A 1 96 ? 3.525 -6.973 -0.443 1.00 86.19 96 ILE A CA 1
ATOM 813 C C . ILE A 1 96 ? 3.588 -5.476 -0.108 1.00 86.19 96 ILE A C 1
ATOM 815 O O . ILE A 1 96 ? 3.100 -5.061 0.948 1.00 86.19 96 ILE A O 1
ATOM 819 N N . ALA A 1 97 ? 4.134 -4.646 -1.001 1.00 87.50 97 ALA A N 1
ATOM 820 C CA . ALA A 1 97 ? 4.148 -3.201 -0.808 1.00 87.50 97 ALA A CA 1
ATOM 821 C C . ALA A 1 97 ? 2.728 -2.613 -0.761 1.00 87.50 97 ALA A C 1
ATOM 823 O O . ALA A 1 97 ? 2.426 -1.832 0.144 1.00 87.50 97 ALA A O 1
ATOM 824 N N . ILE A 1 98 ? 1.830 -3.048 -1.654 1.00 89.19 98 ILE A N 1
ATOM 825 C CA . ILE A 1 98 ? 0.406 -2.677 -1.638 1.00 89.19 98 ILE A CA 1
ATOM 826 C C . ILE A 1 98 ? -0.233 -3.059 -0.300 1.00 89.19 98 ILE A C 1
ATOM 828 O O . ILE A 1 98 ? -0.908 -2.229 0.309 1.00 89.19 98 ILE A O 1
ATOM 832 N N . ALA A 1 99 ? 0.017 -4.268 0.211 1.00 91.50 99 ALA A N 1
ATOM 833 C CA . ALA A 1 99 ? -0.516 -4.709 1.501 1.00 91.50 99 ALA A CA 1
ATOM 834 C C . ALA A 1 99 ? -0.045 -3.829 2.675 1.00 91.50 99 ALA A C 1
ATOM 836 O O . ALA A 1 99 ? -0.824 -3.528 3.584 1.00 91.50 99 ALA A O 1
ATOM 837 N N . LEU A 1 100 ? 1.217 -3.393 2.660 1.00 92.81 100 LEU A N 1
ATOM 838 C CA . LEU A 1 100 ? 1.793 -2.520 3.686 1.00 92.81 100 LEU A CA 1
ATOM 839 C C . LEU A 1 100 ? 1.240 -1.091 3.617 1.00 92.81 100 LEU A C 1
ATOM 841 O O . LEU A 1 100 ? 0.910 -0.509 4.654 1.00 92.81 100 LEU A O 1
ATOM 845 N N . VAL A 1 101 ? 1.090 -0.536 2.413 1.00 92.69 101 VAL A N 1
ATOM 846 C CA . VAL A 1 101 ? 0.459 0.777 2.203 1.00 92.69 101 VAL A CA 1
ATOM 847 C C . VAL A 1 101 ? -1.022 0.731 2.588 1.00 92.69 101 VAL A C 1
ATOM 849 O O . VAL A 1 101 ? -1.522 1.636 3.258 1.00 92.69 101 VAL A O 1
ATOM 852 N N . TYR A 1 102 ? -1.726 -0.344 2.240 1.00 93.69 102 TYR A N 1
ATOM 853 C CA . TYR A 1 102 ? -3.106 -0.562 2.660 1.00 93.69 102 TYR A CA 1
ATOM 854 C C . TYR A 1 102 ? -3.230 -0.612 4.188 1.00 93.69 102 TYR A C 1
ATOM 856 O O . TYR A 1 102 ? -4.071 0.076 4.770 1.00 93.69 102 TYR A O 1
ATOM 864 N N . GLU A 1 103 ? -2.357 -1.361 4.865 1.00 92.88 103 GLU A N 1
ATOM 865 C CA . GLU A 1 103 ? -2.343 -1.412 6.327 1.00 92.88 103 GLU A CA 1
ATOM 866 C C . GLU A 1 103 ? -2.089 -0.029 6.943 1.00 92.88 103 GLU A C 1
ATOM 868 O O . GLU A 1 103 ? -2.748 0.337 7.920 1.00 92.88 103 GLU A O 1
ATOM 873 N N . TYR A 1 104 ? -1.192 0.766 6.350 1.00 94.06 104 TYR A N 1
ATOM 874 C CA . TYR A 1 104 ? -0.986 2.155 6.755 1.00 94.06 104 TYR A CA 1
ATOM 875 C C . TYR A 1 104 ? -2.293 2.958 6.686 1.00 94.06 104 TYR A C 1
ATOM 877 O O . TYR A 1 104 ? -2.642 3.633 7.657 1.00 94.06 104 TYR A O 1
ATOM 885 N N . PHE A 1 105 ? -3.055 2.863 5.595 1.00 93.38 105 PHE A N 1
ATOM 886 C CA . PHE A 1 105 ? -4.337 3.562 5.480 1.00 93.38 105 PHE A CA 1
ATOM 887 C C . PHE A 1 105 ? -5.376 3.063 6.484 1.00 93.38 105 PHE A C 1
ATOM 889 O O . PHE A 1 105 ? -6.018 3.881 7.139 1.00 93.38 105 PHE A O 1
ATOM 896 N N . ILE A 1 106 ? -5.497 1.750 6.686 1.00 92.12 106 ILE A N 1
ATOM 897 C CA . ILE A 1 106 ? -6.431 1.168 7.663 1.00 92.12 106 ILE A CA 1
ATOM 898 C C . ILE A 1 106 ? -6.183 1.705 9.076 1.00 92.12 106 ILE A C 1
ATOM 900 O O . ILE A 1 106 ? -7.134 2.004 9.806 1.00 92.12 106 ILE A O 1
ATOM 904 N N . LEU A 1 107 ? -4.915 1.850 9.465 1.00 90.94 107 LEU A N 1
ATOM 905 C CA . LEU A 1 107 ? -4.537 2.351 10.784 1.00 90.94 107 LEU A CA 1
ATOM 906 C C . LEU A 1 107 ? -4.698 3.869 10.924 1.00 90.94 107 LEU A C 1
ATOM 908 O O . LEU A 1 107 ? -4.931 4.345 12.036 1.00 90.94 107 LEU A O 1
ATOM 912 N N . ASN A 1 108 ? -4.579 4.627 9.834 1.00 93.50 108 ASN A N 1
ATOM 913 C CA . ASN A 1 108 ? -4.586 6.089 9.877 1.00 93.50 108 ASN A CA 1
ATOM 914 C C . ASN A 1 108 ? -5.913 6.740 9.487 1.00 93.50 108 ASN A C 1
ATOM 916 O O . ASN A 1 108 ? -6.168 7.850 9.930 1.00 93.50 108 ASN A O 1
ATOM 920 N N . LEU A 1 109 ? -6.777 6.077 8.722 1.00 91.75 109 LEU A N 1
ATOM 921 C CA . LEU A 1 109 ? -8.095 6.589 8.314 1.00 91.75 109 LEU A CA 1
ATOM 922 C C . LEU A 1 109 ? -9.240 6.071 9.196 1.00 91.75 109 LEU A C 1
ATOM 924 O O . LEU A 1 109 ? -10.397 6.049 8.789 1.00 91.75 109 LEU A O 1
ATOM 928 N N . ASN A 1 110 ? -8.891 5.614 10.403 1.00 86.12 110 ASN A N 1
ATOM 929 C CA . ASN A 1 110 ? -9.795 5.080 11.421 1.00 86.12 110 ASN A CA 1
ATOM 930 C C . ASN A 1 110 ? -10.850 4.096 10.877 1.00 86.12 110 ASN A C 1
ATOM 932 O O . ASN A 1 110 ? -11.947 4.003 11.415 1.00 86.12 110 ASN A O 1
ATOM 936 N N . ILE A 1 111 ? -10.513 3.321 9.842 1.00 88.31 111 ILE A N 1
ATOM 937 C CA . ILE A 1 111 ? -11.454 2.426 9.148 1.00 88.31 111 ILE A CA 1
ATOM 938 C C . ILE A 1 111 ? -11.983 1.334 10.091 1.00 88.31 111 ILE A C 1
ATOM 940 O O . ILE A 1 111 ? -13.087 0.828 9.924 1.00 88.31 111 ILE A O 1
ATOM 944 N N . ARG A 1 112 ? -11.209 0.965 11.117 1.00 84.56 112 ARG A N 1
ATOM 945 C CA . ARG A 1 112 ? -11.575 -0.102 12.061 1.00 84.56 112 ARG A CA 1
ATOM 946 C C . ARG A 1 112 ? -12.674 0.294 13.046 1.00 84.56 112 ARG A C 1
ATOM 948 O O . ARG A 1 112 ? -13.532 -0.521 13.356 1.00 84.56 112 ARG A O 1
ATOM 955 N N . GLU A 1 113 ? -12.603 1.516 13.563 1.00 79.81 113 GLU A N 1
ATOM 956 C CA . GLU A 1 113 ? -13.355 1.954 14.752 1.00 79.81 113 GLU A CA 1
ATOM 957 C C . GLU A 1 113 ? -14.097 3.280 14.527 1.00 79.81 113 GLU A C 1
ATOM 959 O O . GLU A 1 113 ? -14.847 3.734 15.387 1.00 79.81 113 GLU A O 1
ATOM 964 N N . GLY A 1 114 ? -13.874 3.929 13.386 1.00 79.25 114 GLY A N 1
ATOM 965 C CA . GLY A 1 114 ? -14.419 5.237 13.069 1.00 79.25 114 GLY A CA 1
ATOM 966 C C . GLY A 1 114 ? -15.887 5.200 12.673 1.00 79.25 114 GLY A C 1
ATOM 967 O O . GLY A 1 114 ? -16.422 4.179 12.244 1.00 79.25 114 GLY A O 1
ATOM 968 N N . ASN A 1 115 ? -16.511 6.372 12.770 1.00 83.19 115 ASN A N 1
ATOM 969 C CA . ASN A 1 115 ? -17.890 6.623 12.344 1.00 83.19 115 ASN A CA 1
ATOM 970 C C . ASN A 1 115 ? -17.954 7.169 10.903 1.00 83.19 115 ASN A C 1
ATOM 972 O O . ASN A 1 115 ? -18.880 7.899 10.563 1.00 83.19 115 ASN A O 1
ATOM 976 N N . GLY A 1 116 ? -16.930 6.893 10.088 1.00 82.50 116 GLY A N 1
ATOM 977 C CA . GLY A 1 116 ? -16.924 7.257 8.672 1.00 82.50 116 GLY A CA 1
ATOM 978 C C . GLY A 1 116 ? -17.883 6.392 7.860 1.00 82.50 116 GLY A C 1
ATOM 979 O O . GLY A 1 116 ? -18.324 5.340 8.325 1.00 82.50 116 GLY A O 1
ATOM 980 N N . MET A 1 117 ? -18.163 6.815 6.628 1.00 85.88 117 MET A N 1
ATOM 981 C CA . MET A 1 117 ? -18.996 6.060 5.685 1.00 85.88 117 MET A CA 1
ATOM 982 C C . MET A 1 117 ? -18.432 4.659 5.412 1.00 85.88 117 MET A C 1
ATOM 984 O O . MET A 1 117 ? -19.185 3.694 5.308 1.00 85.88 117 MET A O 1
ATOM 988 N N . ILE A 1 118 ? -17.104 4.544 5.329 1.00 84.56 118 ILE A N 1
ATOM 989 C CA . ILE A 1 118 ? -16.412 3.260 5.214 1.00 84.56 118 ILE A CA 1
ATOM 990 C C . ILE A 1 118 ? -15.872 2.899 6.600 1.00 84.56 118 ILE A C 1
ATOM 992 O O . ILE A 1 118 ? -14.871 3.451 7.059 1.00 84.56 118 ILE A O 1
ATOM 996 N N . SER A 1 119 ? -16.553 1.973 7.273 1.00 87.38 119 SER A N 1
ATOM 997 C CA . SER A 1 119 ? -16.176 1.485 8.600 1.00 87.38 119 SER A CA 1
ATOM 998 C C . SER A 1 119 ? -16.357 -0.023 8.698 1.00 87.38 119 SER A C 1
ATOM 1000 O O . SER A 1 119 ? -17.357 -0.584 8.257 1.00 87.38 119 SER A O 1
ATOM 1002 N N . LEU A 1 120 ? -1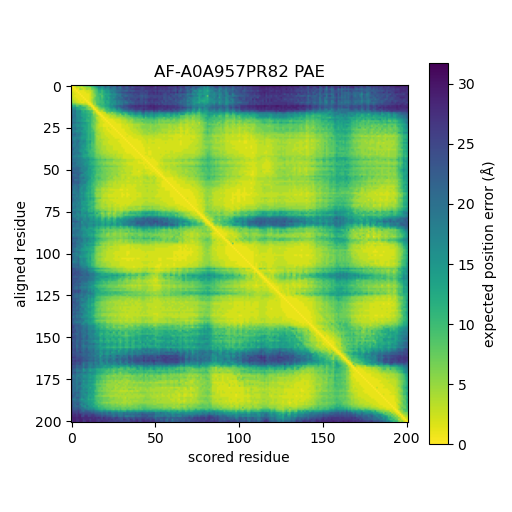5.387 -0.686 9.321 1.00 87.50 120 LEU A N 1
ATOM 1003 C CA . LEU A 1 120 ? -15.414 -2.118 9.596 1.00 87.50 120 LEU A CA 1
ATOM 1004 C C . LEU A 1 120 ? -15.940 -2.450 10.995 1.00 87.50 120 LEU A C 1
ATOM 1006 O O . LEU A 1 120 ? -15.920 -3.617 11.390 1.00 87.50 120 LEU A O 1
ATOM 1010 N N . ARG A 1 121 ? -16.413 -1.447 11.745 1.00 86.31 121 ARG A N 1
ATOM 1011 C CA . ARG A 1 121 ? -16.848 -1.588 13.141 1.00 86.31 121 ARG A CA 1
ATOM 1012 C C . ARG A 1 121 ? -17.857 -2.726 13.330 1.00 86.31 121 ARG A C 1
ATOM 1014 O O . ARG A 1 121 ? -17.700 -3.516 14.257 1.00 86.31 121 ARG A O 1
ATOM 1021 N N . ALA A 1 122 ? -18.817 -2.858 12.412 1.00 86.19 122 ALA A N 1
ATOM 1022 C CA . ALA A 1 122 ? -19.861 -3.888 12.437 1.00 86.19 122 ALA A CA 1
ATOM 1023 C C . ALA A 1 122 ? -19.330 -5.333 12.356 1.00 86.19 122 ALA A C 1
ATOM 1025 O O . ALA A 1 122 ? -20.027 -6.266 12.734 1.00 86.19 122 ALA A O 1
ATOM 1026 N N . PHE A 1 123 ? -18.097 -5.530 11.883 1.00 87.50 123 PHE A N 1
ATOM 1027 C CA . PHE A 1 123 ? -17.510 -6.857 11.707 1.00 87.50 123 PHE A CA 1
ATOM 1028 C C . PHE A 1 123 ? -16.511 -7.221 12.811 1.00 87.50 123 PHE A C 1
ATOM 1030 O O . PHE A 1 123 ? -16.054 -8.356 12.849 1.00 87.50 123 PHE A O 1
ATOM 1037 N N . THR A 1 124 ? -16.167 -6.292 13.711 1.00 83.88 124 THR A N 1
ATOM 1038 C CA . THR A 1 124 ? -15.068 -6.456 14.685 1.00 83.88 124 THR A CA 1
ATOM 1039 C C . THR A 1 124 ? -15.264 -7.594 15.689 1.00 83.88 124 THR A C 1
ATOM 1041 O O . THR A 1 124 ? -14.274 -8.147 16.173 1.00 83.88 124 THR A O 1
ATOM 1044 N N . GLU A 1 125 ? -16.509 -7.981 15.968 1.00 84.62 125 GLU A N 1
ATOM 1045 C CA . GLU A 1 125 ? -16.842 -9.060 16.905 1.00 84.62 125 GLU A CA 1
ATOM 1046 C C . GLU A 1 125 ? -16.502 -10.452 16.351 1.00 84.62 125 GLU A C 1
ATOM 1048 O O . GLU A 1 125 ? -16.042 -11.326 17.088 1.00 84.62 125 GLU A O 1
ATOM 1053 N N . ASN A 1 126 ? -16.652 -10.656 15.037 1.00 88.56 126 ASN A N 1
ATOM 1054 C CA . ASN A 1 126 ? -16.328 -11.918 14.379 1.00 88.56 126 ASN A CA 1
ATOM 1055 C C . ASN A 1 126 ? -15.032 -11.783 13.575 1.00 88.56 126 ASN A C 1
ATOM 1057 O O . ASN A 1 126 ? -14.980 -11.131 12.535 1.00 88.56 126 ASN A O 1
ATOM 1061 N N . ARG A 1 127 ? -13.979 -12.474 14.025 1.00 86.12 127 ARG A N 1
ATOM 1062 C CA . ARG A 1 127 ? -12.647 -12.407 13.399 1.00 86.12 127 ARG A CA 1
ATOM 1063 C C . ARG A 1 127 ? -12.648 -12.806 11.925 1.00 86.12 127 ARG A C 1
ATOM 1065 O O . ARG A 1 127 ? -11.907 -12.207 11.151 1.00 86.12 127 ARG A O 1
ATOM 1072 N N . PHE A 1 128 ? -13.439 -13.806 11.544 1.00 87.81 128 PHE A N 1
ATOM 1073 C CA . PHE A 1 128 ? -13.515 -14.255 10.158 1.00 87.81 128 PHE A CA 1
ATOM 1074 C C . PHE A 1 128 ? -14.245 -13.222 9.297 1.00 87.81 128 PHE A C 1
ATOM 1076 O O . PHE A 1 128 ? -13.708 -12.802 8.277 1.00 87.81 128 PHE A O 1
ATOM 1083 N N . SER A 1 129 ? -15.400 -12.725 9.750 1.00 88.38 129 SER A N 1
ATOM 1084 C CA . SER A 1 129 ? -16.127 -11.658 9.050 1.00 88.38 129 SER A CA 1
ATOM 1085 C C . SER A 1 129 ? -15.287 -10.386 8.917 1.00 88.38 129 SER A C 1
ATOM 1087 O O . SER A 1 129 ? -15.273 -9.758 7.861 1.00 88.38 129 SER A O 1
ATOM 1089 N N . TYR A 1 130 ? -14.525 -10.034 9.957 1.00 89.81 130 TYR A N 1
ATOM 1090 C CA . TYR A 1 130 ? -13.593 -8.911 9.935 1.00 89.81 130 TYR A CA 1
ATOM 1091 C C . TYR A 1 130 ? -12.471 -9.117 8.908 1.00 89.81 130 TYR A C 1
ATOM 1093 O O . TYR A 1 130 ? -12.136 -8.184 8.176 1.00 89.81 130 TYR A O 1
ATOM 1101 N N . LEU A 1 131 ? -11.897 -10.324 8.822 1.00 90.94 131 LEU A N 1
ATOM 1102 C CA . LEU A 1 131 ? -10.881 -10.658 7.818 1.00 90.94 131 LEU A CA 1
ATOM 1103 C C . LEU A 1 131 ? -11.454 -10.534 6.406 1.00 90.94 131 LEU A C 1
ATOM 1105 O O . LEU A 1 131 ? -10.872 -9.841 5.578 1.00 90.94 131 LEU A O 1
ATOM 1109 N N . VAL A 1 132 ? -12.607 -11.152 6.150 1.00 91.06 132 VAL A N 1
ATOM 1110 C CA . VAL A 1 132 ? -13.271 -11.120 4.841 1.00 91.06 132 VAL A CA 1
ATOM 1111 C C . VAL A 1 132 ? -13.564 -9.680 4.421 1.00 91.06 132 VAL A C 1
ATOM 1113 O O . VAL A 1 132 ? -13.205 -9.284 3.315 1.00 91.06 132 VAL A O 1
ATOM 1116 N N . ALA A 1 133 ? -14.122 -8.858 5.312 1.00 90.12 133 ALA A N 1
ATOM 1117 C CA . ALA A 1 133 ? -14.400 -7.455 5.015 1.00 90.12 133 ALA A CA 1
ATOM 1118 C C . ALA A 1 133 ? -13.120 -6.646 4.719 1.00 90.12 133 ALA A C 1
ATOM 1120 O O . ALA A 1 133 ? -13.105 -5.830 3.797 1.00 90.12 133 ALA A O 1
ATOM 1121 N N . ASN A 1 134 ? -12.019 -6.901 5.439 1.00 91.50 134 ASN A N 1
ATOM 1122 C CA . ASN A 1 134 ? -10.724 -6.288 5.124 1.00 91.50 134 ASN A CA 1
ATOM 1123 C C . ASN A 1 134 ? -10.167 -6.751 3.775 1.00 91.50 134 ASN A C 1
ATOM 1125 O O . ASN A 1 134 ? -9.573 -5.939 3.074 1.00 91.50 134 ASN A O 1
ATOM 1129 N N . LEU A 1 135 ? -10.329 -8.024 3.409 1.00 92.31 135 LEU A N 1
ATOM 1130 C CA . LEU A 1 135 ? -9.876 -8.537 2.114 1.00 92.31 135 LEU A CA 1
ATOM 1131 C C . LEU A 1 135 ? -10.679 -7.923 0.962 1.00 92.31 135 LEU A C 1
ATOM 1133 O O . LEU A 1 135 ? -10.089 -7.551 -0.047 1.00 92.31 135 LEU A O 1
ATOM 1137 N N . PHE A 1 136 ? -11.988 -7.724 1.132 1.00 91.75 136 PHE A N 1
ATOM 1138 C CA . PHE A 1 136 ? -12.797 -6.985 0.159 1.00 91.75 136 PHE A CA 1
ATOM 1139 C C . PHE A 1 136 ? -12.307 -5.545 -0.017 1.00 91.75 136 PHE A C 1
ATOM 1141 O O . PHE A 1 136 ? -12.122 -5.095 -1.144 1.00 91.75 136 PHE A O 1
ATOM 1148 N N . LEU A 1 137 ? -12.034 -4.824 1.074 1.00 91.31 137 LEU A N 1
ATOM 1149 C CA . LEU A 1 137 ? -11.485 -3.467 0.986 1.00 91.31 137 LEU A CA 1
ATOM 1150 C C . LEU A 1 137 ? -10.087 -3.435 0.352 1.00 91.31 137 LEU A C 1
ATOM 1152 O O . LEU A 1 137 ? -9.811 -2.557 -0.465 1.00 91.31 137 LEU A O 1
ATOM 1156 N N . LEU A 1 138 ? -9.225 -4.399 0.680 1.00 92.38 138 LEU A N 1
ATOM 1157 C CA . LEU A 1 138 ? -7.911 -4.542 0.057 1.00 92.38 138 LEU A CA 1
ATOM 1158 C C . LEU A 1 138 ? -8.027 -4.817 -1.444 1.00 92.38 138 LEU A C 1
ATOM 1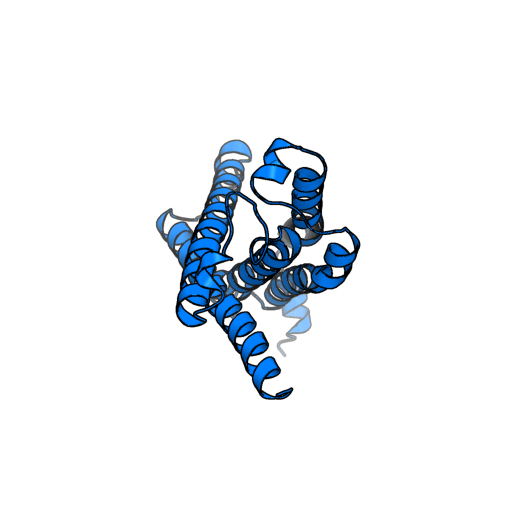160 O O . LEU A 1 138 ? -7.238 -4.277 -2.214 1.00 92.38 138 LEU A O 1
ATOM 1164 N N . MET A 1 139 ? -9.009 -5.613 -1.868 1.00 89.31 139 MET A N 1
ATOM 1165 C CA . MET A 1 139 ? -9.288 -5.849 -3.282 1.00 89.31 139 MET A CA 1
ATOM 1166 C C . MET A 1 139 ? -9.614 -4.532 -3.989 1.00 89.31 139 MET A C 1
ATOM 1168 O O . MET A 1 139 ? -8.933 -4.188 -4.947 1.00 89.31 139 MET A O 1
ATOM 1172 N N . PHE A 1 140 ? -10.568 -3.749 -3.470 1.00 87.19 140 PHE A N 1
ATOM 1173 C CA . PHE A 1 140 ? -10.914 -2.443 -4.046 1.00 87.19 140 PHE A CA 1
ATOM 1174 C C . PHE A 1 140 ? -9.719 -1.485 -4.081 1.00 87.19 140 PHE A C 1
ATOM 1176 O O . PHE A 1 140 ? -9.490 -0.816 -5.088 1.00 87.19 140 PHE A O 1
ATOM 1183 N N . PHE A 1 141 ? -8.929 -1.449 -3.006 1.00 87.69 141 PHE A N 1
ATOM 1184 C CA . PHE A 1 141 ? -7.713 -0.645 -2.938 1.00 87.69 141 PHE A CA 1
ATOM 1185 C C . PHE A 1 141 ? -6.682 -1.068 -3.997 1.00 87.69 141 PHE A C 1
ATOM 1187 O O . PHE A 1 141 ? -6.149 -0.225 -4.718 1.00 87.69 141 PHE A O 1
ATOM 1194 N N . SER A 1 142 ? -6.435 -2.372 -4.128 1.00 83.38 142 SER A N 1
ATOM 1195 C CA . SER A 1 142 ? -5.462 -2.933 -5.075 1.00 83.38 142 SER A CA 1
ATOM 1196 C C . SER A 1 142 ? -5.908 -2.745 -6.524 1.00 83.38 142 SER A C 1
ATOM 1198 O O . SER A 1 142 ? -5.085 -2.441 -7.384 1.00 83.38 142 SER A O 1
ATOM 1200 N N . SER A 1 143 ? -7.210 -2.861 -6.799 1.00 76.81 143 SER A N 1
ATOM 1201 C CA . SER A 1 143 ? -7.782 -2.573 -8.116 1.00 76.81 143 SER A CA 1
ATOM 1202 C C . SER A 1 143 ? -7.626 -1.100 -8.484 1.00 76.81 143 SER A C 1
ATOM 1204 O O . SER A 1 143 ? -7.237 -0.801 -9.608 1.00 76.81 143 SER A O 1
ATOM 1206 N N . PHE A 1 144 ? -7.850 -0.173 -7.546 1.00 74.56 144 PHE A N 1
ATOM 1207 C CA . PHE A 1 144 ? -7.606 1.251 -7.791 1.00 74.56 144 PHE A CA 1
ATOM 1208 C C . PHE A 1 144 ? -6.127 1.518 -8.089 1.00 74.56 144 PHE A C 1
ATOM 1210 O O . PHE A 1 144 ? -5.810 2.187 -9.066 1.00 74.56 144 PHE A O 1
ATOM 1217 N N . PHE A 1 145 ? -5.215 0.936 -7.305 1.00 69.12 145 PHE A N 1
ATOM 1218 C CA . PHE A 1 145 ? -3.774 1.052 -7.545 1.00 69.12 145 PHE A CA 1
ATOM 1219 C C . PHE A 1 145 ? -3.373 0.516 -8.929 1.00 69.12 145 PHE A C 1
ATOM 1221 O O . PHE A 1 145 ? -2.603 1.152 -9.644 1.00 69.12 145 PHE A O 1
ATOM 1228 N N . SER A 1 146 ? -3.960 -0.612 -9.330 1.00 66.25 146 SER A N 1
ATOM 1229 C CA . SER A 1 146 ? -3.728 -1.234 -10.635 1.00 66.25 146 SER A CA 1
ATOM 1230 C C . SER A 1 146 ? -4.206 -0.345 -11.783 1.00 66.25 146 SER A C 1
ATOM 1232 O O . SER A 1 146 ? -3.442 -0.090 -12.702 1.00 66.25 146 SER A O 1
ATOM 1234 N N . VAL A 1 147 ? -5.408 0.238 -11.694 1.00 62.88 147 VAL A N 1
ATOM 1235 C CA . VAL A 1 147 ? -5.921 1.185 -12.706 1.00 62.88 147 VAL A CA 1
ATOM 1236 C C . VAL A 1 147 ? -5.002 2.402 -12.877 1.00 62.88 147 VAL A C 1
ATOM 1238 O O . VAL A 1 147 ? -4.806 2.875 -13.993 1.00 62.88 147 VAL A O 1
ATOM 1241 N N . PHE A 1 148 ? -4.408 2.912 -11.794 1.00 62.09 148 PHE A N 1
ATOM 1242 C CA . PHE A 1 148 ? -3.442 4.012 -11.888 1.00 62.09 148 PHE A CA 1
ATOM 1243 C C . PHE A 1 148 ? -2.115 3.588 -12.524 1.00 62.09 148 PHE A C 1
ATOM 1245 O O . PHE A 1 148 ? -1.536 4.373 -13.276 1.00 62.09 148 PHE A O 1
ATOM 1252 N N . SER A 1 149 ? -1.652 2.364 -12.256 1.00 63.00 149 SER A N 1
ATOM 1253 C CA . SER A 1 149 ? -0.479 1.787 -12.924 1.00 63.00 149 SER A CA 1
ATOM 1254 C C . SER A 1 149 ? -0.701 1.678 -14.435 1.00 63.00 149 SER A C 1
ATOM 1256 O O . SER A 1 149 ? 0.146 2.110 -15.213 1.00 63.00 149 SER A O 1
ATOM 1258 N N . GLU A 1 150 ? -1.885 1.222 -14.847 1.00 61.16 150 GLU A N 1
ATOM 1259 C CA . GLU A 1 150 ? -2.280 1.147 -16.257 1.00 61.16 150 GLU A CA 1
ATOM 1260 C C . GLU A 1 150 ? -2.358 2.509 -16.934 1.00 61.16 150 GLU A C 1
ATOM 1262 O O . GLU A 1 150 ? -1.900 2.690 -18.060 1.00 61.16 150 GLU A O 1
ATOM 1267 N N . LEU A 1 151 ? -2.923 3.501 -16.246 1.00 59.06 151 LEU A N 1
ATOM 1268 C CA . LEU A 1 151 ? -2.997 4.858 -16.774 1.00 59.06 151 LEU A CA 1
ATOM 1269 C C . LEU A 1 151 ? -1.597 5.458 -16.966 1.00 59.06 151 LEU A C 1
ATOM 1271 O O . LEU A 1 151 ? -1.367 6.171 -17.943 1.00 59.06 151 LEU A O 1
ATOM 1275 N N . TYR A 1 152 ? -0.661 5.160 -16.059 1.00 59.75 152 TYR A N 1
ATOM 1276 C CA . TYR A 1 152 ? 0.742 5.539 -16.209 1.00 59.75 152 TYR A CA 1
ATOM 1277 C C . TYR A 1 152 ? 1.388 4.850 -17.413 1.00 59.75 152 TYR A C 1
ATOM 1279 O O . TYR A 1 152 ? 2.060 5.522 -18.198 1.00 59.75 152 TYR A O 1
ATOM 1287 N N . GLU A 1 153 ? 1.173 3.546 -17.595 1.00 58.84 153 GLU A N 1
ATOM 1288 C CA . GLU A 1 153 ? 1.718 2.811 -18.737 1.00 58.84 153 GLU A CA 1
ATOM 1289 C C . GLU A 1 153 ? 1.126 3.324 -20.058 1.00 58.84 153 GLU A C 1
ATOM 1291 O O . GLU A 1 153 ? 1.859 3.574 -21.013 1.00 58.84 153 GLU A O 1
ATOM 1296 N N . PHE A 1 154 ? -0.179 3.600 -20.092 1.00 61.44 154 PHE A N 1
ATOM 1297 C CA . PHE A 1 154 ? -0.858 4.222 -21.224 1.00 61.44 154 PHE A CA 1
ATOM 1298 C C . PHE A 1 154 ? -0.298 5.619 -21.534 1.00 61.44 154 PHE A C 1
ATOM 1300 O O . PHE A 1 154 ? 0.054 5.904 -22.676 1.00 61.44 154 PHE A O 1
ATOM 1307 N N . ALA A 1 155 ? -0.156 6.495 -20.537 1.00 57.38 155 ALA A N 1
ATOM 1308 C CA . ALA A 1 155 ? 0.425 7.823 -20.739 1.00 57.38 155 ALA A CA 1
ATOM 1309 C C . ALA A 1 155 ? 1.876 7.728 -21.243 1.00 57.38 155 ALA A C 1
ATOM 1311 O O . ALA A 1 155 ? 2.256 8.420 -22.186 1.00 57.38 155 ALA A O 1
ATOM 1312 N N . SER A 1 156 ? 2.670 6.826 -20.667 1.00 54.19 156 SER A N 1
ATOM 1313 C CA . SER A 1 156 ? 4.058 6.579 -21.069 1.00 54.19 156 SER A CA 1
ATOM 1314 C C . SER A 1 156 ? 4.165 6.067 -22.511 1.00 54.19 156 SER A C 1
ATOM 1316 O O . SER A 1 156 ? 4.986 6.567 -23.281 1.00 54.19 156 SER A O 1
ATOM 1318 N N . LYS A 1 157 ? 3.295 5.125 -22.903 1.00 61.62 157 LYS A N 1
ATOM 1319 C CA . LYS A 1 157 ? 3.237 4.562 -24.261 1.00 61.62 157 LYS A CA 1
ATOM 1320 C C . LYS A 1 157 ? 2.769 5.588 -25.294 1.00 61.62 157 LYS A C 1
ATOM 1322 O O . LYS A 1 157 ? 3.422 5.780 -26.317 1.00 61.62 157 LYS A O 1
ATOM 1327 N N . TYR A 1 158 ? 1.647 6.258 -25.034 1.00 54.03 158 TYR A N 1
ATOM 1328 C CA . TYR A 1 158 ? 0.933 7.037 -26.051 1.00 54.03 158 TYR A CA 1
ATOM 1329 C C . TYR A 1 158 ? 1.263 8.533 -26.061 1.00 54.03 158 TYR A C 1
ATOM 1331 O O . TYR A 1 158 ? 1.109 9.165 -27.103 1.00 54.03 158 TYR A O 1
ATOM 1339 N N . LEU A 1 159 ? 1.729 9.113 -24.948 1.00 56.88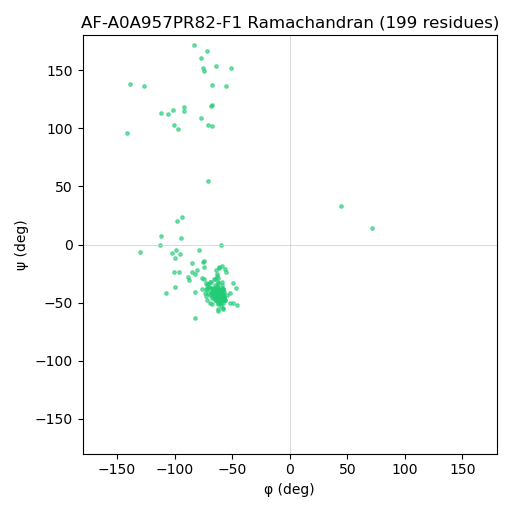 159 LEU A N 1
ATOM 1340 C CA . LEU A 1 159 ? 2.130 10.529 -24.900 1.00 56.88 159 LEU A CA 1
ATOM 1341 C C . LEU A 1 159 ? 3.643 10.713 -25.014 1.00 56.88 159 LEU A C 1
ATOM 1343 O O . LEU A 1 159 ? 4.085 11.676 -25.634 1.00 56.88 159 LEU A O 1
ATOM 1347 N N . ALA A 1 160 ? 4.437 9.813 -24.427 1.00 53.91 160 ALA A N 1
ATOM 1348 C CA . ALA A 1 160 ? 5.897 9.928 -24.426 1.00 53.91 160 ALA A CA 1
ATOM 1349 C C . ALA A 1 160 ? 6.589 9.075 -25.508 1.00 53.91 160 ALA A C 1
ATOM 1351 O O . ALA A 1 160 ? 7.801 9.183 -25.677 1.00 53.91 160 ALA A O 1
ATOM 1352 N N . GLY A 1 161 ? 5.837 8.260 -26.260 1.00 49.16 161 GLY A N 1
ATOM 1353 C CA . GLY A 1 161 ? 6.357 7.479 -27.388 1.00 49.16 161 GLY A CA 1
ATOM 1354 C C . GLY A 1 161 ? 7.263 6.308 -26.994 1.00 49.16 161 GLY A C 1
ATOM 1355 O O . GLY A 1 161 ? 7.950 5.758 -27.855 1.00 49.16 161 GLY A O 1
ATOM 1356 N N . TYR A 1 162 ? 7.282 5.912 -25.717 1.00 54.28 162 TYR A N 1
ATOM 1357 C CA . TYR A 1 162 ? 8.027 4.739 -25.267 1.00 54.28 162 TYR A CA 1
ATOM 1358 C C . TYR A 1 162 ? 7.264 3.467 -25.647 1.00 54.28 162 TYR A C 1
ATOM 1360 O O . TYR A 1 162 ? 6.223 3.157 -25.068 1.00 54.28 162 TYR A O 1
ATOM 1368 N N . GLN A 1 163 ? 7.777 2.709 -26.616 1.00 48.53 163 GLN A N 1
ATOM 1369 C CA . GLN A 1 163 ? 7.250 1.379 -26.916 1.00 48.53 163 GLN A CA 1
ATOM 1370 C C . GLN A 1 163 ? 7.619 0.419 -25.782 1.00 48.53 163 GLN A C 1
ATOM 1372 O O . GLN A 1 163 ? 8.755 -0.032 -25.674 1.00 48.53 163 GLN A O 1
ATOM 1377 N N . PHE A 1 164 ? 6.649 0.121 -24.925 1.00 52.25 164 PHE A N 1
ATOM 1378 C CA . PHE A 1 164 ? 6.702 -1.039 -24.045 1.00 52.25 164 PHE A CA 1
ATOM 1379 C C . PHE A 1 164 ? 6.024 -2.204 -24.778 1.00 52.25 164 PHE A C 1
ATOM 1381 O O . PHE A 1 164 ? 4.832 -2.113 -25.087 1.00 52.25 164 PHE A O 1
ATOM 1388 N N . ASP A 1 165 ? 6.764 -3.284 -25.041 1.00 47.84 165 ASP A N 1
ATOM 1389 C CA . ASP A 1 165 ? 6.274 -4.560 -25.599 1.00 47.84 165 ASP A CA 1
ATOM 1390 C C . ASP A 1 165 ? 5.424 -5.330 -24.568 1.00 47.84 165 ASP A C 1
ATOM 1392 O O . ASP A 1 165 ? 5.684 -6.476 -24.216 1.00 47.84 165 ASP A O 1
ATOM 1396 N N . SER A 1 166 ? 4.396 -4.676 -24.036 1.00 54.06 166 SER A N 1
ATOM 1397 C CA . SER A 1 166 ? 3.466 -5.255 -23.072 1.00 54.06 166 SER A CA 1
ATOM 1398 C C . SER A 1 166 ? 2.104 -5.390 -23.750 1.00 54.06 166 SER A C 1
ATOM 1400 O O . SER A 1 166 ? 1.479 -4.402 -24.164 1.00 54.06 166 SER A O 1
ATOM 1402 N N . SER A 1 167 ? 1.699 -6.647 -23.953 1.00 57.62 167 SER A N 1
ATOM 1403 C CA . SER A 1 167 ? 0.368 -7.008 -24.441 1.00 57.62 167 SER A CA 1
ATOM 1404 C C . SER A 1 167 ? -0.656 -6.814 -23.323 1.00 57.62 167 SER A C 1
ATOM 1406 O O . SER A 1 167 ? -0.340 -7.052 -22.163 1.00 57.62 167 SER A O 1
ATOM 1408 N N . GLY A 1 168 ? -1.911 -6.484 -23.648 1.00 58.28 168 GLY A N 1
ATOM 1409 C CA . GLY A 1 168 ? -2.953 -6.313 -22.621 1.00 58.28 168 GLY A CA 1
ATOM 1410 C C . GLY A 1 168 ? -3.200 -7.555 -21.745 1.00 58.28 168 GLY A C 1
ATOM 1411 O O . GLY A 1 168 ? -3.751 -7.441 -20.655 1.00 58.28 168 GLY A O 1
ATOM 1412 N N . PHE A 1 169 ? -2.774 -8.742 -22.191 1.00 60.84 169 PHE A N 1
ATOM 1413 C CA . PHE A 1 169 ? -2.778 -9.956 -21.373 1.00 60.84 169 PHE A CA 1
ATOM 1414 C C . PHE A 1 169 ? -1.638 -9.978 -20.344 1.00 60.84 169 PHE A C 1
ATOM 1416 O O . PHE A 1 169 ? -1.848 -10.411 -19.215 1.00 60.84 169 PHE A O 1
ATOM 1423 N N . ASP A 1 170 ? -0.454 -9.495 -20.717 1.00 64.44 170 ASP A N 1
ATOM 1424 C CA . ASP A 1 170 ? 0.719 -9.448 -19.840 1.00 64.44 170 ASP A CA 1
ATOM 1425 C C . ASP A 1 170 ? 0.490 -8.481 -18.673 1.00 64.44 170 ASP A C 1
ATOM 1427 O O . ASP A 1 170 ? 0.596 -8.852 -17.506 1.00 64.44 170 ASP A O 1
ATOM 1431 N N . THR A 1 171 ? -0.027 -7.307 -19.015 1.00 66.31 171 THR A N 1
ATOM 1432 C CA . THR A 1 171 ? -0.598 -6.315 -18.112 1.00 66.31 171 THR A CA 1
ATOM 1433 C C . THR A 1 171 ? -1.622 -6.906 -17.133 1.00 66.31 171 THR A C 1
ATOM 1435 O O . THR A 1 171 ? -1.551 -6.716 -15.918 1.00 66.31 171 THR A O 1
ATOM 1438 N N . TRP A 1 172 ? -2.595 -7.672 -17.640 1.00 66.50 172 TRP A N 1
ATOM 1439 C CA . TRP A 1 172 ? -3.609 -8.300 -16.792 1.00 66.50 172 TRP A CA 1
ATOM 1440 C C . TRP A 1 172 ? -2.990 -9.311 -15.816 1.00 66.50 172 TRP A C 1
ATOM 1442 O O . TRP A 1 172 ? -3.384 -9.372 -14.649 1.00 66.50 172 TRP A O 1
ATOM 1452 N N . MET A 1 173 ? -1.985 -10.068 -16.264 1.00 72.19 173 MET A N 1
ATOM 1453 C CA . MET A 1 173 ? -1.233 -10.991 -15.414 1.00 72.19 173 MET A CA 1
ATOM 1454 C C . MET A 1 173 ? -0.446 -10.262 -14.316 1.00 72.19 173 MET A C 1
ATOM 1456 O O . MET A 1 173 ? -0.388 -10.773 -13.196 1.00 72.19 173 MET A O 1
ATOM 1460 N N . ASP A 1 174 ? 0.082 -9.063 -14.576 1.00 73.38 174 ASP A N 1
ATOM 1461 C CA . ASP A 1 174 ? 0.744 -8.228 -13.561 1.00 73.38 174 ASP A CA 1
ATOM 1462 C C . ASP A 1 174 ? -0.217 -7.733 -12.493 1.00 73.38 174 ASP A C 1
ATOM 1464 O O . ASP A 1 174 ? 0.069 -7.818 -11.295 1.00 73.38 174 ASP A O 1
ATOM 1468 N N . ILE A 1 175 ? -1.394 -7.267 -12.904 1.00 74.94 175 ILE A N 1
ATOM 1469 C CA . ILE A 1 175 ? -2.461 -6.866 -11.983 1.00 74.94 175 ILE A CA 1
ATOM 1470 C C . ILE A 1 175 ? -2.846 -8.045 -11.084 1.00 74.94 175 ILE A C 1
ATOM 1472 O O . ILE A 1 175 ? -2.903 -7.908 -9.858 1.00 74.94 175 ILE A O 1
ATOM 1476 N N . MET A 1 176 ? -3.062 -9.222 -11.675 1.00 79.81 176 MET A N 1
ATOM 1477 C CA . MET A 1 176 ? -3.418 -10.432 -10.933 1.00 79.81 176 MET A CA 1
ATOM 1478 C C . MET A 1 176 ? -2.298 -10.874 -9.984 1.00 79.81 176 MET A C 1
ATOM 1480 O O . MET A 1 176 ? -2.579 -11.252 -8.843 1.00 79.81 176 MET A O 1
ATOM 1484 N N . ALA A 1 177 ? -1.036 -10.776 -10.408 1.00 81.25 177 ALA A N 1
ATOM 1485 C CA . ALA A 1 177 ? 0.122 -11.061 -9.569 1.00 81.25 177 ALA A CA 1
ATOM 1486 C C . ALA A 1 177 ? 0.204 -10.095 -8.376 1.00 81.25 177 ALA A C 1
ATOM 1488 O O . ALA A 1 177 ? 0.296 -10.544 -7.232 1.00 81.25 177 ALA A O 1
ATOM 1489 N N . ASN A 1 178 ? 0.078 -8.785 -8.611 1.00 82.38 178 ASN A N 1
ATOM 1490 C CA . ASN A 1 178 ? 0.044 -7.768 -7.557 1.00 82.38 178 ASN A CA 1
ATOM 1491 C C . ASN A 1 178 ? -1.103 -8.019 -6.566 1.00 82.38 178 ASN A C 1
ATOM 1493 O O . ASN A 1 178 ? -0.892 -7.978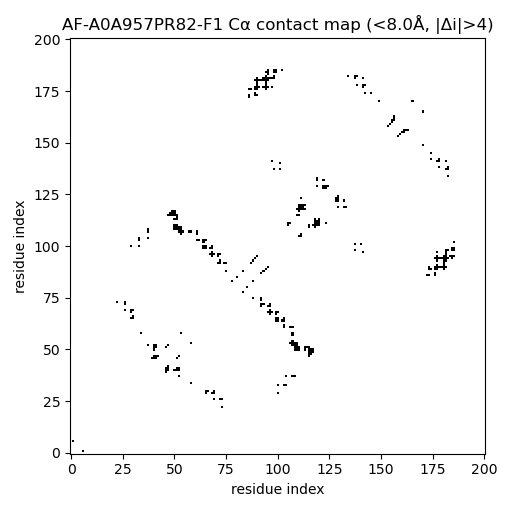 -5.354 1.00 82.38 178 ASN A O 1
ATOM 1497 N N . MET A 1 179 ? -2.311 -8.323 -7.054 1.00 85.38 179 MET A N 1
ATOM 1498 C CA . MET A 1 179 ? -3.469 -8.624 -6.205 1.00 85.38 179 MET A CA 1
ATOM 1499 C C . MET A 1 179 ? -3.243 -9.871 -5.346 1.00 85.38 179 MET A C 1
ATOM 1501 O O . MET A 1 179 ? -3.477 -9.840 -4.136 1.00 85.38 179 MET A O 1
ATOM 1505 N N . ALA A 1 180 ? -2.758 -10.962 -5.942 1.00 85.00 180 ALA A N 1
ATOM 1506 C CA . ALA A 1 180 ? -2.476 -12.196 -5.216 1.00 85.00 180 ALA A CA 1
ATOM 1507 C C . ALA A 1 180 ? -1.385 -11.985 -4.151 1.00 85.00 180 ALA A C 1
ATOM 1509 O O . ALA A 1 180 ? -1.523 -12.441 -3.011 1.00 85.00 180 ALA A O 1
ATOM 1510 N N . GLY A 1 181 ? -0.343 -11.226 -4.493 1.00 85.75 181 GLY A N 1
ATOM 1511 C CA . GLY A 1 181 ? 0.723 -10.843 -3.577 1.00 85.75 181 GLY A CA 1
ATOM 1512 C C . GLY A 1 181 ? 0.231 -9.963 -2.430 1.00 85.75 181 GLY A C 1
ATOM 1513 O O . GLY A 1 181 ? 0.604 -10.178 -1.276 1.00 85.75 181 GLY A O 1
ATOM 1514 N N 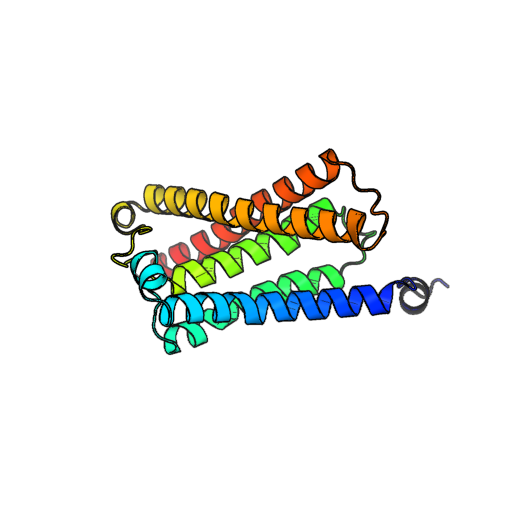. ALA A 1 182 ? -0.668 -9.020 -2.717 1.00 88.25 182 ALA A N 1
ATOM 1515 C CA . ALA A 1 182 ? -1.281 -8.162 -1.712 1.00 88.25 182 ALA A CA 1
ATOM 1516 C C . ALA A 1 182 ? -2.140 -8.961 -0.731 1.00 88.25 182 ALA A C 1
ATOM 1518 O O . ALA A 1 182 ? -2.018 -8.775 0.482 1.00 88.25 182 ALA A O 1
ATOM 1519 N N . PHE A 1 183 ? -2.954 -9.900 -1.218 1.00 90.88 183 PHE A N 1
ATOM 1520 C CA . PHE A 1 183 ? -3.738 -10.773 -0.346 1.00 90.88 183 PHE A CA 1
ATOM 1521 C C . PHE A 1 183 ? -2.855 -11.637 0.549 1.00 90.88 183 PHE A C 1
ATOM 1523 O O . PHE A 1 183 ? -3.092 -11.692 1.758 1.00 90.88 183 PHE A O 1
ATOM 1530 N N . LEU A 1 184 ? -1.820 -12.272 -0.009 1.00 90.50 184 LEU A N 1
ATOM 1531 C CA . LEU A 1 184 ? -0.906 -13.096 0.778 1.00 90.50 184 LEU A CA 1
ATOM 1532 C C . LEU A 1 184 ? -0.139 -12.253 1.805 1.00 90.50 184 LEU A C 1
ATOM 1534 O O . LEU A 1 184 ? -0.102 -12.600 2.988 1.00 90.50 184 LEU A O 1
ATOM 1538 N N . GLY A 1 185 ? 0.428 -11.123 1.379 1.00 89.12 185 GLY A N 1
ATOM 1539 C CA . GLY A 1 185 ? 1.146 -10.198 2.252 1.00 89.12 185 GLY A CA 1
ATOM 1540 C C . GLY A 1 185 ? 0.266 -9.697 3.396 1.00 89.12 185 GLY A C 1
ATOM 1541 O O . GLY A 1 185 ? 0.672 -9.724 4.561 1.00 89.12 185 GLY A O 1
ATOM 1542 N N . TYR A 1 186 ? -0.978 -9.321 3.097 1.00 91.00 186 TYR A N 1
ATOM 1543 C CA . TYR A 1 186 ? -1.927 -8.894 4.117 1.00 91.00 186 TYR A CA 1
ATOM 1544 C C . TYR A 1 186 ? -2.323 -10.028 5.062 1.00 91.00 186 TYR A C 1
ATOM 1546 O O . TYR A 1 186 ? -2.397 -9.810 6.272 1.00 91.00 186 TYR A O 1
ATOM 1554 N N . LEU A 1 187 ? -2.530 -11.245 4.554 1.00 91.56 187 LEU A N 1
ATOM 1555 C CA . LEU A 1 187 ? -2.836 -12.406 5.386 1.00 91.56 187 LEU A CA 1
ATOM 1556 C C . LEU A 1 187 ? -1.708 -12.685 6.389 1.00 91.56 187 LEU A C 1
ATOM 1558 O O . LEU A 1 187 ? -1.982 -12.953 7.556 1.00 91.56 187 LEU A O 1
ATOM 1562 N N . LEU A 1 188 ? -0.443 -12.547 5.986 1.00 89.88 188 LEU A N 1
ATOM 1563 C CA . LEU A 1 188 ? 0.698 -12.683 6.896 1.00 89.88 188 LEU A CA 1
ATOM 1564 C C . LEU A 1 188 ? 0.716 -11.583 7.968 1.00 89.88 188 LEU A C 1
ATOM 1566 O O . LEU A 1 188 ? 0.889 -11.876 9.156 1.00 89.88 188 LEU A O 1
ATOM 1570 N N . ILE A 1 189 ? 0.480 -10.324 7.579 1.00 89.50 189 ILE A N 1
ATOM 1571 C CA . ILE A 1 189 ? 0.343 -9.197 8.517 1.00 89.50 189 ILE A CA 1
ATOM 1572 C C . ILE A 1 189 ? -0.790 -9.471 9.515 1.00 89.50 189 ILE A C 1
ATOM 1574 O O . ILE A 1 189 ? -0.648 -9.230 10.718 1.00 89.50 189 ILE A O 1
ATOM 1578 N N . TRP A 1 190 ? -1.917 -9.982 9.026 1.00 89.12 190 TRP A N 1
ATOM 1579 C CA . TRP A 1 190 ? -3.072 -10.344 9.831 1.00 89.12 190 TRP A CA 1
ATOM 1580 C C . TRP A 1 190 ? -2.736 -11.442 10.835 1.00 89.12 190 TRP A C 1
ATOM 1582 O O . TRP A 1 190 ? -2.873 -11.234 12.041 1.00 89.12 190 TRP A O 1
ATOM 1592 N N . LEU A 1 191 ? -2.239 -12.585 10.359 1.00 88.44 191 LEU A N 1
ATOM 1593 C CA . LEU A 1 191 ? -1.867 -13.721 11.198 1.00 88.44 191 LEU A CA 1
ATOM 1594 C C . LEU A 1 191 ? -0.886 -13.300 12.291 1.00 88.44 191 LEU A C 1
ATOM 1596 O O . LEU A 1 191 ? -1.102 -13.636 13.453 1.00 88.44 191 LEU A O 1
ATOM 1600 N N . ARG A 1 192 ? 0.120 -12.479 11.964 1.00 87.25 192 ARG A N 1
ATOM 1601 C CA . ARG A 1 192 ? 1.066 -11.935 12.948 1.00 87.25 192 ARG A CA 1
ATOM 1602 C C . ARG A 1 192 ? 0.363 -11.167 14.072 1.00 87.25 192 ARG A C 1
ATOM 1604 O O . ARG A 1 192 ? 0.652 -11.408 15.242 1.00 87.25 192 ARG A O 1
ATOM 1611 N N . LYS A 1 193 ? -0.570 -10.263 13.755 1.00 83.81 193 LYS A N 1
ATOM 1612 C CA . LYS A 1 193 ? -1.296 -9.475 14.774 1.00 83.81 193 LYS A CA 1
ATOM 1613 C C . LYS A 1 193 ? -2.119 -10.353 15.713 1.00 83.81 193 LYS A C 1
ATOM 1615 O O . LYS A 1 193 ? -2.178 -10.084 16.912 1.00 83.81 193 LYS A O 1
ATOM 1620 N N . TYR A 1 194 ? -2.766 -11.385 15.177 1.00 78.31 194 TYR A N 1
ATOM 1621 C CA . TYR A 1 194 ? -3.641 -12.261 15.960 1.00 78.31 194 TYR A CA 1
ATOM 1622 C C . TYR A 1 194 ? -2.889 -13.390 16.673 1.00 78.31 194 TYR A C 1
ATOM 1624 O O . TYR A 1 194 ? -3.363 -13.854 17.708 1.00 78.31 194 TYR A O 1
ATOM 1632 N N . ALA A 1 195 ? -1.709 -13.781 16.188 1.00 68.94 195 ALA A N 1
ATOM 1633 C CA . ALA A 1 195 ? -0.799 -14.675 16.896 1.00 68.94 195 ALA A CA 1
ATOM 1634 C C . ALA A 1 195 ? -0.218 -14.000 18.148 1.00 68.94 195 ALA A C 1
ATOM 1636 O O . ALA A 1 195 ? -0.277 -14.580 19.226 1.00 68.94 195 ALA A O 1
ATOM 1637 N N . ILE A 1 196 ? 0.245 -12.745 18.039 1.00 58.25 196 ILE A N 1
ATOM 1638 C CA . ILE A 1 196 ? 0.819 -11.983 19.168 1.00 58.25 196 ILE A CA 1
ATOM 1639 C C . ILE A 1 196 ? -0.215 -11.746 20.281 1.00 58.25 196 ILE A C 1
ATOM 1641 O O . ILE A 1 196 ? 0.116 -11.818 21.462 1.00 58.25 196 ILE A O 1
ATOM 1645 N N . LYS A 1 197 ? -1.491 -11.537 19.928 1.00 53.91 197 LYS A N 1
ATOM 1646 C CA . LYS A 1 197 ? -2.577 -11.406 20.915 1.00 53.91 197 LYS A CA 1
ATOM 1647 C C . LYS A 1 197 ? -2.827 -12.674 21.739 1.00 53.91 197 LYS A C 1
ATOM 1649 O O . LYS A 1 197 ? -3.421 -12.570 22.803 1.00 53.91 197 LYS A O 1
ATOM 1654 N N . LYS A 1 198 ? -2.418 -13.852 21.259 1.00 45.31 198 LYS A N 1
ATOM 1655 C CA . LYS A 1 198 ? -2.590 -15.125 21.974 1.00 45.31 198 LYS A CA 1
ATOM 1656 C C . LYS A 1 198 ? -1.466 -15.389 22.986 1.00 45.31 198 LYS A C 1
ATOM 1658 O O . LYS A 1 198 ? -1.630 -16.246 23.836 1.00 45.31 198 LYS A O 1
ATOM 1663 N N . THR A 1 199 ? -0.348 -14.667 22.894 1.00 46.41 199 THR A N 1
ATOM 1664 C CA . THR A 1 199 ? 0.819 -14.817 23.783 1.00 46.41 199 THR A CA 1
ATOM 1665 C C . THR A 1 199 ? 0.822 -13.826 24.952 1.00 46.41 199 THR A C 1
ATOM 1667 O O . THR A 1 199 ? 1.681 -13.913 25.821 1.00 46.41 199 THR A O 1
ATOM 1670 N N . GLN A 1 200 ? -0.102 -12.859 24.956 1.00 41.06 200 GLN A N 1
ATOM 1671 C CA . GLN A 1 200 ? -0.255 -11.830 25.997 1.00 41.06 200 GLN A CA 1
ATOM 1672 C C . GLN A 1 200 ? -1.546 -11.993 26.823 1.00 41.06 200 GLN A C 1
ATOM 1674 O O . GLN A 1 200 ? -1.881 -11.103 27.603 1.00 41.06 200 GLN A O 1
ATOM 1679 N N . ALA A 1 201 ? -2.273 -13.093 26.620 1.00 40.66 201 ALA A N 1
ATOM 1680 C CA . ALA A 1 201 ? -3.450 -13.505 27.382 1.00 40.66 201 ALA A CA 1
ATOM 1681 C C . ALA A 1 201 ? -3.140 -14.836 28.069 1.00 40.66 201 ALA A C 1
ATOM 1683 O O . ALA A 1 201 ? -3.619 -15.022 29.205 1.00 40.66 201 ALA A O 1
#

Mean predicted aligned error: 9.24 Å

Secondary structure (DSSP, 8-state):
---HHHHHHHHS-TTHHHHHHHHHHHHHHHHHHHHHHHHHHHH-HHHHHHSPPPPHHHHHHHTHHHHHHHHHHHHHHSS-TTTS-HHHHIIIIIIHHHHHHHHHHHHHTTTTT--SSS--GGGTTSHHHHHHHHHHHHHHHHHHHHHHHHHHHHHHHHTS-------HHHHHHHHHHHHHHHHHHHHHHHHHHHHHTTS--